Protein AF-A0A382Z8I2-F1 (afdb_monomer_lite)

Organism: NCBI:txid408172

Sequence (259 aa):
ARQAGAMKTFEEFLRPAGLQSSDTLASRTSLDAFDRNMWSGDVGEAPCGEEIPMEFGRAPVSRLIVIEDADHLGFRRQPYLRRMMESESHTTRFIFTARAPSRIIDALRSRMQHIRIPAIESDEIVATVRKVASLENITLAEGMAEDLAHIADGNLRKALFTTELLARRNMTGERNRLYEVVSESTLQHARRMIELALRGRVIEWRWEKQQGRNIKTLEGAMGQLDEMMGAHALDAEDIVHQIHMELVGSRLMLAPELR

Radius of gyration: 25.91 Å; chains: 1; bounding box: 70×54×65 Å

Foldseek 3Di:
DPDPCPVVVVVLLQDDDDPPRDDHPNPDQPVRNDDPVVDDDPPPDDPDDDQDPDDPPQQEAREEAEDEACLPDDPVVLVVVLVSCVVCVRHYDYHYDHPDVVSRDVSVVVVDDDDDDDQADLVVLLVVLVVVCVVVVHDAAPCLSSVLSVVCVSPSVSSNVLSVVCVVVVNRHDSVVSCVVVCVLAQPLLVQLVVQVVVVNNWDWDFDDDPNDTDIQTDTSVSSVCCCCPVSVDDPVSSVVSNVCVQVDPPDPDDPVSD

Structure (mmCIF, N/CA/C/O backbone):
data_AF-A0A382Z8I2-F1
#
_entry.id   AF-A0A382Z8I2-F1
#
loop_
_atom_site.group_PDB
_atom_site.id
_atom_site.type_symbol
_atom_site.label_atom_id
_atom_site.label_alt_id
_atom_site.label_comp_id
_atom_site.label_asym_id
_atom_site.label_entity_id
_atom_site.label_seq_id
_atom_site.pdbx_PDB_ins_code
_atom_site.Cartn_x
_atom_site.Cartn_y
_atom_site.Cartn_z
_atom_site.occupancy
_atom_site.B_iso_or_equiv
_atom_site.auth_seq_id
_atom_site.auth_comp_id
_atom_site.auth_asym_id
_atom_site.auth_atom_id
_atom_site.pdbx_PDB_model_num
ATOM 1 N N . ALA A 1 1 ? 12.662 13.224 -0.828 1.00 38.72 1 ALA A N 1
ATOM 2 C CA . ALA A 1 1 ? 13.683 14.243 -1.166 1.00 38.72 1 ALA A CA 1
ATOM 3 C C . ALA A 1 1 ? 14.005 14.190 -2.665 1.00 38.72 1 ALA A C 1
ATOM 5 O O . ALA A 1 1 ? 14.232 13.108 -3.189 1.00 38.72 1 ALA A O 1
ATOM 6 N N . ARG A 1 2 ? 13.982 15.319 -3.391 1.00 43.09 2 ARG A N 1
ATOM 7 C CA . ARG A 1 2 ? 14.352 15.374 -4.822 1.00 43.09 2 ARG A CA 1
ATOM 8 C C . ARG A 1 2 ? 15.875 15.463 -4.947 1.00 43.09 2 ARG A C 1
ATOM 10 O O . ARG A 1 2 ? 16.414 16.561 -4.992 1.00 43.09 2 ARG A O 1
ATOM 17 N N . GLN A 1 3 ? 16.567 14.330 -4.991 1.00 47.53 3 GLN A N 1
ATOM 18 C CA . GLN A 1 3 ? 18.010 14.336 -5.231 1.00 47.53 3 GLN A CA 1
ATOM 19 C C . GLN A 1 3 ? 18.270 14.686 -6.707 1.00 47.53 3 GLN A C 1
ATOM 21 O O . GLN A 1 3 ? 17.823 13.986 -7.625 1.00 47.53 3 GLN A O 1
ATOM 26 N N . ALA A 1 4 ? 18.910 15.830 -6.947 1.00 55.84 4 ALA A N 1
ATOM 27 C CA . ALA A 1 4 ? 19.362 16.217 -8.278 1.00 55.84 4 ALA A CA 1
ATOM 28 C C . ALA A 1 4 ? 20.476 15.253 -8.725 1.00 55.84 4 ALA A C 1
ATOM 30 O O . ALA A 1 4 ? 21.353 14.927 -7.935 1.00 55.84 4 ALA A O 1
ATOM 31 N N . GLY A 1 5 ? 20.422 14.768 -9.970 1.00 66.69 5 GLY A N 1
ATOM 32 C CA . GLY A 1 5 ? 21.452 13.880 -10.535 1.00 66.69 5 GLY A CA 1
ATOM 33 C C . GLY A 1 5 ? 21.107 12.388 -10.591 1.00 66.69 5 GLY A C 1
ATOM 34 O O . GLY A 1 5 ? 21.726 11.685 -11.378 1.00 66.69 5 GLY A O 1
ATOM 35 N N . ALA A 1 6 ? 20.064 11.916 -9.896 1.00 67.31 6 ALA A N 1
ATOM 36 C CA . ALA A 1 6 ? 19.693 10.491 -9.888 1.00 67.31 6 ALA A CA 1
ATOM 37 C C . ALA A 1 6 ? 19.475 9.890 -11.295 1.00 67.31 6 ALA A C 1
ATOM 39 O O . ALA A 1 6 ? 19.853 8.753 -11.550 1.00 67.31 6 ALA A O 1
ATOM 40 N N . MET A 1 7 ? 18.919 10.667 -12.235 1.00 66.81 7 MET A N 1
ATOM 41 C CA . MET A 1 7 ? 18.735 10.208 -13.622 1.00 66.81 7 MET A CA 1
ATOM 42 C C . MET A 1 7 ? 20.058 10.091 -14.385 1.00 66.81 7 MET A C 1
ATOM 44 O O . MET A 1 7 ? 20.181 9.222 -15.234 1.00 66.81 7 MET A O 1
ATOM 48 N N . LYS A 1 8 ? 21.041 10.946 -14.079 1.00 70.12 8 LYS A N 1
ATOM 49 C CA . LYS A 1 8 ? 22.364 10.912 -14.712 1.00 70.12 8 LYS A CA 1
ATOM 50 C C . LYS A 1 8 ? 23.165 9.709 -14.213 1.00 70.12 8 LYS A C 1
ATOM 52 O O . LYS A 1 8 ? 23.741 8.996 -15.018 1.00 70.12 8 LYS A O 1
ATOM 57 N N . THR A 1 9 ? 23.126 9.444 -12.907 1.00 70.06 9 THR A N 1
ATOM 58 C CA . THR A 1 9 ? 23.732 8.245 -12.307 1.00 70.06 9 THR A CA 1
ATOM 59 C C . THR A 1 9 ? 23.105 6.968 -12.860 1.00 70.06 9 THR A C 1
ATOM 61 O O . THR A 1 9 ? 23.807 6.007 -13.149 1.00 70.06 9 THR A O 1
ATOM 64 N N . PHE A 1 10 ? 21.785 6.968 -13.060 1.00 66.00 10 PHE A N 1
ATOM 65 C CA . PHE A 1 10 ? 21.088 5.855 -13.695 1.00 66.00 10 PHE A CA 1
ATOM 66 C C . PHE A 1 10 ? 21.488 5.681 -15.171 1.00 66.00 10 PHE A C 1
ATOM 68 O O . PHE A 1 10 ? 21.668 4.558 -15.623 1.00 66.00 10 PHE A O 1
ATOM 75 N N . GLU A 1 11 ? 21.692 6.771 -15.916 1.00 67.62 11 GLU A N 1
ATOM 76 C CA . GLU A 1 11 ? 22.206 6.713 -17.293 1.00 67.62 11 GLU A CA 1
ATOM 77 C C . GLU A 1 11 ? 23.616 6.125 -17.356 1.00 67.62 11 GLU A C 1
ATOM 79 O O . GLU A 1 11 ? 23.887 5.244 -18.164 1.00 67.62 11 GLU A O 1
ATOM 84 N N . GLU A 1 12 ? 24.511 6.605 -16.491 1.00 67.06 12 GLU A N 1
ATOM 85 C CA . GLU A 1 12 ? 25.886 6.114 -16.376 1.00 67.06 12 GLU A CA 1
ATOM 86 C C . GLU A 1 12 ? 25.919 4.632 -15.991 1.00 67.06 12 GLU A C 1
ATOM 88 O O . GLU A 1 12 ? 26.759 3.894 -16.497 1.00 67.06 12 GLU A O 1
ATOM 93 N N . PHE A 1 13 ? 24.964 4.183 -15.172 1.00 64.88 13 PHE A N 1
ATOM 94 C CA . PHE A 1 13 ? 24.792 2.778 -14.820 1.00 64.88 13 PHE A CA 1
ATOM 95 C C . PHE A 1 13 ? 24.346 1.902 -16.003 1.00 64.88 13 PHE A C 1
ATOM 97 O O . PHE A 1 13 ? 24.650 0.718 -16.005 1.00 64.88 13 PHE A O 1
ATOM 104 N N . LEU A 1 14 ? 23.645 2.430 -17.012 1.00 60.41 14 LEU A N 1
ATOM 105 C CA . LEU A 1 14 ? 23.100 1.615 -18.111 1.00 60.41 14 LEU A CA 1
ATOM 106 C C . LEU A 1 14 ? 23.943 1.586 -19.385 1.00 60.41 14 LEU A C 1
ATOM 108 O O . LEU A 1 14 ? 23.653 0.786 -20.272 1.00 60.41 14 LEU A O 1
ATOM 112 N N . ARG A 1 15 ? 24.967 2.435 -19.507 1.00 60.81 15 ARG A N 1
ATOM 113 C CA . ARG A 1 15 ? 25.758 2.527 -20.741 1.00 60.81 15 ARG A CA 1
ATOM 114 C C . ARG A 1 15 ? 26.549 1.233 -21.004 1.00 60.81 15 ARG A C 1
ATOM 116 O O . ARG A 1 15 ? 27.355 0.845 -20.158 1.00 60.81 15 ARG A O 1
ATOM 123 N N . PRO A 1 16 ? 26.395 0.591 -22.179 1.00 51.66 16 PRO A N 1
ATOM 124 C CA . PRO A 1 16 ? 27.270 -0.501 -22.589 1.00 51.66 16 PRO A CA 1
ATOM 125 C C . PRO A 1 16 ? 28.699 0.023 -22.803 1.00 51.66 16 PRO A C 1
ATOM 127 O O . PRO A 1 16 ? 28.901 1.125 -23.315 1.00 51.66 16 PRO A O 1
ATOM 130 N N . ALA A 1 17 ? 29.689 -0.753 -22.357 1.00 49.47 17 ALA A N 1
ATOM 131 C CA . ALA A 1 17 ? 31.077 -0.317 -22.233 1.00 49.47 17 ALA A CA 1
ATOM 132 C C . ALA A 1 17 ? 31.686 0.237 -23.536 1.00 49.47 17 ALA A C 1
ATOM 134 O O . ALA A 1 17 ? 31.523 -0.320 -24.622 1.00 49.47 17 ALA A O 1
ATOM 135 N N . GLY A 1 18 ? 32.491 1.289 -23.378 1.00 43.81 18 GLY A N 1
ATOM 136 C CA . GLY A 1 18 ? 33.565 1.680 -24.290 1.00 43.81 18 GLY A CA 1
ATOM 137 C C . GLY A 1 18 ? 34.871 1.787 -23.496 1.00 43.81 18 GLY A C 1
ATOM 138 O O . GLY A 1 18 ? 34.831 1.981 -22.285 1.00 43.81 18 GLY A O 1
ATOM 139 N N . LEU A 1 19 ? 36.022 1.683 -24.171 1.00 40.84 19 LEU A N 1
ATOM 140 C CA . LEU A 1 19 ? 37.399 1.582 -23.632 1.00 40.84 19 LEU A CA 1
ATOM 141 C C . LEU A 1 19 ? 37.848 2.641 -22.587 1.00 40.84 19 LEU A C 1
ATOM 143 O O . LEU A 1 19 ? 38.996 2.610 -22.155 1.00 40.84 19 LEU A O 1
ATOM 147 N N . GLN A 1 20 ? 36.989 3.580 -22.181 1.00 44.12 20 GLN A N 1
ATOM 148 C CA . GLN A 1 20 ? 37.292 4.654 -21.226 1.00 44.12 20 GLN A CA 1
ATOM 149 C C . GLN A 1 20 ? 36.279 4.796 -20.070 1.00 44.12 20 GLN A C 1
ATOM 151 O O . GLN A 1 20 ? 36.383 5.748 -19.299 1.00 44.12 20 GLN A O 1
ATOM 156 N N . SER A 1 21 ? 35.288 3.908 -19.920 1.00 46.16 21 SER A N 1
ATOM 157 C CA . SER A 1 21 ? 34.301 4.023 -18.833 1.00 46.16 21 SER A CA 1
ATOM 158 C C . SER A 1 21 ? 34.789 3.368 -17.539 1.00 46.16 21 SER A C 1
ATOM 160 O O . SER A 1 21 ? 35.191 2.207 -17.548 1.00 46.16 21 SER A O 1
ATOM 162 N N . SER A 1 22 ? 34.712 4.102 -16.424 1.00 47.12 22 SER A N 1
ATOM 163 C CA . SER A 1 22 ? 34.952 3.588 -15.072 1.00 47.12 22 SER A CA 1
ATOM 164 C C . SER A 1 22 ? 34.071 2.373 -14.776 1.00 47.12 22 SER A C 1
ATOM 166 O O . SER A 1 22 ? 32.881 2.391 -15.093 1.00 47.12 22 SER A O 1
ATOM 168 N N . ASP A 1 23 ? 34.680 1.362 -14.156 1.00 45.94 23 ASP A N 1
ATOM 169 C CA . ASP A 1 23 ? 34.122 0.063 -13.769 1.00 45.94 23 ASP A CA 1
ATOM 170 C C . ASP A 1 23 ? 32.808 0.223 -12.983 1.00 45.94 23 ASP A C 1
ATOM 172 O O . ASP A 1 23 ? 32.783 0.433 -11.771 1.00 45.94 23 ASP A O 1
ATOM 176 N N . THR A 1 24 ? 31.689 0.226 -13.703 1.00 52.19 24 THR A N 1
ATOM 177 C CA . THR A 1 24 ? 30.342 0.282 -13.136 1.00 52.19 24 THR A CA 1
ATOM 178 C C . THR A 1 24 ? 29.830 -1.145 -13.004 1.00 52.19 24 THR A C 1
ATOM 180 O O . THR A 1 24 ? 30.103 -1.986 -13.855 1.00 52.19 24 THR A O 1
ATOM 183 N N . LEU A 1 25 ? 29.057 -1.430 -11.951 1.00 49.38 25 LEU A N 1
ATOM 184 C CA . LEU A 1 25 ? 28.455 -2.747 -11.672 1.00 49.38 25 LEU A CA 1
ATOM 185 C C . LEU A 1 25 ? 27.721 -3.375 -12.876 1.00 49.38 25 LEU A C 1
ATOM 187 O O . LEU A 1 25 ? 27.551 -4.587 -12.922 1.00 49.38 25 LEU A O 1
ATOM 191 N N . ALA A 1 26 ? 27.329 -2.572 -13.866 1.00 48.34 26 ALA A N 1
ATOM 192 C CA . ALA A 1 26 ? 26.729 -3.015 -15.118 1.00 48.34 26 ALA A CA 1
ATOM 193 C C . ALA A 1 26 ? 27.702 -3.661 -16.125 1.00 48.34 26 ALA A C 1
ATOM 195 O O . ALA A 1 26 ? 27.236 -4.301 -17.066 1.00 48.34 26 ALA A O 1
ATOM 196 N N . SER A 1 27 ? 29.018 -3.512 -15.945 1.00 48.12 27 SER A N 1
ATOM 197 C CA . SER A 1 27 ? 30.078 -4.176 -16.725 1.00 48.12 27 SER A CA 1
ATOM 198 C C . SER A 1 27 ? 30.169 -5.675 -16.424 1.00 48.12 27 SER A C 1
ATOM 200 O O . SER A 1 27 ? 30.573 -6.472 -17.269 1.00 48.12 27 SER A O 1
ATOM 202 N N . ARG A 1 28 ? 29.737 -6.078 -15.226 1.00 51.78 28 ARG A N 1
ATOM 203 C CA . ARG A 1 28 ? 29.662 -7.482 -14.843 1.00 51.78 28 ARG A CA 1
ATOM 204 C C . ARG A 1 28 ? 28.420 -8.089 -15.477 1.00 51.78 28 ARG A C 1
ATOM 206 O O . ARG A 1 28 ? 27.327 -7.524 -15.394 1.00 51.78 28 ARG A O 1
ATOM 213 N N . THR A 1 29 ? 28.579 -9.243 -16.120 1.00 51.19 29 THR A N 1
ATOM 214 C CA . THR A 1 29 ? 27.421 -10.100 -16.375 1.00 51.19 29 THR A CA 1
ATOM 215 C C . THR A 1 29 ? 26.722 -10.321 -15.029 1.00 51.19 29 THR A C 1
ATOM 217 O O . THR A 1 29 ? 27.378 -10.340 -13.987 1.00 51.19 29 THR A O 1
ATOM 220 N N . SER A 1 30 ? 25.395 -10.422 -14.999 1.00 52.03 30 SER A N 1
ATOM 221 C CA . SER A 1 30 ? 24.632 -10.593 -13.749 1.00 52.03 30 SER A CA 1
ATOM 222 C C . SER A 1 30 ? 25.143 -11.757 -12.880 1.00 52.03 30 SER A C 1
ATOM 224 O O . SER A 1 30 ? 24.976 -11.726 -11.665 1.00 52.03 30 SER A O 1
ATOM 226 N N . LEU A 1 31 ? 25.832 -12.726 -13.493 1.00 49.06 31 LEU A N 1
ATOM 227 C CA . LEU A 1 31 ? 26.538 -13.833 -12.850 1.00 49.06 31 LEU A CA 1
ATOM 228 C C . LEU A 1 31 ? 27.871 -13.447 -12.180 1.00 49.06 31 LEU A C 1
ATOM 230 O O . LEU A 1 31 ? 28.153 -13.969 -11.110 1.00 49.06 31 LEU A O 1
ATOM 234 N N . ASP A 1 32 ? 28.663 -12.521 -12.732 1.00 48.50 32 ASP A N 1
ATOM 235 C CA . ASP A 1 32 ? 29.939 -12.072 -12.131 1.00 48.50 32 ASP A CA 1
ATOM 236 C C . ASP A 1 32 ? 29.740 -11.115 -10.939 1.00 48.50 32 ASP A C 1
ATOM 238 O O . ASP A 1 32 ? 30.650 -10.880 -10.139 1.00 48.50 32 ASP A O 1
ATOM 242 N N . ALA A 1 33 ? 28.555 -10.509 -10.832 1.00 48.16 33 ALA A N 1
ATOM 243 C CA . ALA A 1 33 ? 28.151 -9.707 -9.677 1.00 48.16 33 ALA A CA 1
ATOM 244 C C . ALA A 1 33 ? 27.569 -10.561 -8.534 1.00 48.16 33 ALA A C 1
ATOM 246 O O . ALA A 1 33 ? 27.474 -10.075 -7.407 1.00 48.16 33 ALA A O 1
ATOM 247 N N . PHE A 1 34 ? 27.192 -11.812 -8.814 1.00 47.94 34 PHE A N 1
ATOM 248 C CA . PHE A 1 34 ? 26.629 -12.746 -7.843 1.00 47.94 34 PHE A CA 1
ATOM 249 C C . PHE A 1 34 ? 27.729 -13.703 -7.369 1.00 47.94 34 PHE A C 1
ATOM 251 O O . PHE A 1 34 ? 28.008 -14.721 -8.002 1.00 47.94 34 PHE A O 1
ATOM 258 N N . ASP A 1 35 ? 28.386 -13.378 -6.254 1.00 50.56 35 ASP A N 1
ATOM 259 C CA . ASP A 1 35 ? 29.338 -14.306 -5.644 1.00 50.56 35 ASP A CA 1
ATOM 260 C C . ASP A 1 35 ? 28.569 -15.513 -5.087 1.00 50.56 35 ASP A C 1
ATOM 262 O O . ASP A 1 35 ? 27.850 -15.418 -4.092 1.00 50.56 35 ASP A O 1
ATOM 266 N N . ARG A 1 36 ? 28.714 -16.667 -5.747 1.00 49.34 36 ARG A N 1
ATOM 267 C CA . ARG A 1 36 ? 28.086 -17.933 -5.335 1.00 49.34 36 ARG A CA 1
ATOM 268 C C . ARG A 1 36 ? 28.531 -18.379 -3.939 1.00 49.34 36 ARG A C 1
ATOM 270 O O . ARG A 1 36 ? 27.835 -19.174 -3.322 1.00 49.34 36 ARG A O 1
ATOM 277 N N . ASN A 1 37 ? 29.637 -17.841 -3.419 1.00 54.31 37 ASN A N 1
ATOM 278 C CA . ASN A 1 37 ? 30.104 -18.113 -2.062 1.00 54.31 37 ASN A CA 1
ATOM 279 C C . ASN A 1 37 ? 29.389 -17.276 -0.989 1.00 54.31 37 ASN A C 1
ATOM 281 O O . ASN A 1 37 ? 29.586 -17.529 0.198 1.00 54.31 37 ASN A O 1
ATOM 285 N N . MET A 1 38 ? 28.553 -16.298 -1.364 1.00 53.75 38 MET A N 1
ATOM 286 C CA . MET A 1 38 ? 27.766 -15.510 -0.405 1.00 53.75 38 MET A CA 1
ATOM 287 C C . MET A 1 38 ? 26.609 -16.295 0.228 1.00 53.75 38 MET A C 1
ATOM 289 O O . MET A 1 38 ? 26.021 -15.817 1.198 1.00 53.75 38 MET A O 1
ATOM 293 N N . TRP A 1 39 ? 26.275 -17.481 -0.292 1.00 48.62 39 TRP A N 1
ATOM 294 C CA . TRP A 1 39 ? 25.205 -18.320 0.239 1.00 48.62 39 TRP A CA 1
ATOM 295 C C . TRP A 1 39 ? 25.720 -19.739 0.502 1.00 48.62 39 TRP A C 1
ATOM 297 O O . TRP A 1 39 ? 26.015 -20.492 -0.419 1.00 48.62 39 TRP A O 1
ATOM 307 N N . SER A 1 40 ? 25.789 -20.123 1.775 1.00 55.09 40 SER A N 1
ATOM 308 C CA . SER A 1 40 ? 26.001 -21.503 2.220 1.00 55.09 40 SER A CA 1
ATOM 309 C C . SER A 1 40 ? 24.776 -21.958 3.011 1.00 55.09 40 SER A C 1
ATOM 311 O O . SER A 1 40 ? 24.689 -21.812 4.226 1.00 55.09 40 SER A O 1
ATOM 313 N N . GLY A 1 41 ? 23.763 -22.453 2.306 1.00 55.56 41 GLY A N 1
ATOM 314 C CA . GLY A 1 41 ? 22.533 -22.921 2.930 1.00 55.56 41 GLY A CA 1
ATOM 315 C C . GLY A 1 41 ? 21.928 -24.050 2.121 1.00 55.56 41 GLY A C 1
ATOM 316 O O . GLY A 1 41 ? 21.695 -23.888 0.930 1.00 55.56 41 GLY A O 1
ATOM 317 N N . ASP A 1 42 ? 21.663 -25.169 2.788 1.00 52.12 42 ASP A N 1
ATOM 318 C CA . ASP A 1 42 ? 20.932 -26.326 2.263 1.00 52.12 42 ASP A CA 1
ATOM 319 C C . ASP A 1 42 ? 19.421 -26.033 2.270 1.00 52.12 42 ASP A C 1
ATOM 321 O O . ASP A 1 42 ? 18.617 -26.693 2.923 1.00 52.12 42 ASP A O 1
ATOM 325 N N . VAL A 1 43 ? 19.038 -24.923 1.636 1.00 52.72 43 VAL A N 1
ATOM 326 C CA . VAL A 1 43 ? 17.638 -24.600 1.376 1.00 52.72 43 VAL A CA 1
ATOM 327 C C . VAL A 1 43 ? 17.414 -25.049 -0.055 1.00 52.72 43 VAL A C 1
ATOM 329 O O . VAL A 1 43 ? 18.045 -24.505 -0.961 1.00 52.72 43 VAL A O 1
ATOM 332 N N . GLY A 1 44 ? 16.593 -26.090 -0.235 1.00 56.94 44 GLY A N 1
ATOM 333 C CA . GLY A 1 44 ? 16.268 -26.650 -1.548 1.00 56.94 44 GLY A CA 1
ATOM 334 C C . GLY A 1 44 ? 15.975 -25.555 -2.570 1.00 56.94 44 GLY A C 1
ATOM 335 O O . GLY A 1 44 ? 15.494 -24.488 -2.184 1.00 56.94 44 GLY A O 1
ATOM 336 N N . GLU A 1 45 ? 16.320 -25.829 -3.836 1.00 51.16 45 GLU A N 1
ATOM 337 C CA . GLU A 1 45 ? 16.279 -24.881 -4.955 1.00 51.16 45 GLU A CA 1
ATOM 338 C C . GLU A 1 45 ? 15.143 -23.874 -4.772 1.00 51.16 45 GLU A C 1
ATOM 340 O O . GLU A 1 45 ? 13.958 -24.219 -4.838 1.00 51.16 45 GLU A O 1
ATOM 345 N N . ALA A 1 46 ? 15.509 -22.618 -4.485 1.00 46.00 46 ALA A N 1
ATOM 346 C CA . ALA A 1 46 ? 14.563 -21.518 -4.587 1.00 46.00 46 ALA A CA 1
ATOM 347 C C . ALA A 1 46 ? 13.876 -21.652 -5.953 1.00 46.00 46 ALA A C 1
ATOM 349 O O . ALA A 1 46 ? 14.568 -22.045 -6.891 1.00 46.00 46 ALA A O 1
ATOM 350 N N . PRO A 1 47 ? 12.569 -21.363 -6.093 1.00 45.97 47 PRO A N 1
ATOM 351 C CA . PRO A 1 47 ? 11.865 -21.487 -7.365 1.00 45.97 47 PRO A CA 1
ATOM 352 C C . PRO A 1 47 ? 12.451 -20.491 -8.376 1.00 45.97 47 PRO A C 1
ATOM 354 O O . PRO A 1 47 ? 11.935 -19.395 -8.588 1.00 45.97 47 PRO A O 1
ATOM 357 N N . CYS A 1 48 ? 13.588 -20.848 -8.957 1.00 49.84 48 CYS A N 1
ATOM 358 C CA . CYS A 1 48 ? 14.208 -20.194 -10.075 1.00 49.84 48 CYS A CA 1
ATOM 359 C C . CYS A 1 48 ? 13.440 -20.691 -11.295 1.00 49.84 48 CYS A C 1
ATOM 361 O O . CYS A 1 48 ? 13.226 -21.887 -11.484 1.00 49.84 48 CYS A O 1
ATOM 363 N N . GLY A 1 49 ? 12.919 -19.752 -12.081 1.00 51.62 49 GLY A N 1
ATOM 364 C CA . GLY A 1 49 ? 12.322 -20.104 -13.362 1.00 51.62 49 GLY A CA 1
ATOM 365 C C . GLY A 1 49 ? 13.322 -20.871 -14.230 1.00 51.62 49 GLY A C 1
ATOM 366 O O . GLY A 1 49 ? 14.533 -20.773 -14.040 1.00 51.62 49 GLY A O 1
ATOM 367 N N . GLU A 1 50 ? 12.812 -21.622 -15.197 1.00 54.12 50 GLU A N 1
ATOM 368 C CA . GLU A 1 50 ? 13.652 -22.309 -16.175 1.00 54.12 50 GLU A CA 1
ATOM 369 C C . GLU A 1 50 ? 14.339 -21.285 -17.095 1.00 54.12 50 GLU A C 1
ATOM 371 O O . GLU A 1 50 ? 13.721 -20.305 -17.533 1.00 54.12 50 GLU A O 1
ATOM 376 N N . GLU A 1 51 ? 15.629 -21.486 -17.378 1.00 55.94 51 GLU A N 1
ATOM 377 C CA . GLU A 1 51 ? 16.340 -20.664 -18.355 1.00 55.94 51 GLU A CA 1
ATOM 378 C C . GLU A 1 51 ? 15.709 -20.847 -19.738 1.00 55.94 51 GLU A C 1
ATOM 380 O O . GLU A 1 51 ? 15.475 -21.963 -20.199 1.00 55.94 51 GLU A O 1
ATOM 385 N N . ILE A 1 52 ? 15.440 -19.737 -20.429 1.00 57.72 52 ILE A N 1
ATOM 386 C CA . ILE A 1 52 ? 14.918 -19.804 -21.795 1.00 57.72 52 ILE A CA 1
ATOM 387 C C . ILE A 1 52 ? 16.017 -20.425 -22.672 1.00 57.72 52 ILE A C 1
ATOM 389 O O . ILE A 1 52 ? 17.118 -19.864 -22.716 1.00 57.72 52 ILE A O 1
ATOM 393 N N . PRO A 1 53 ? 15.747 -21.527 -23.397 1.00 60.84 53 PRO A N 1
ATOM 394 C CA . PRO A 1 53 ? 16.738 -22.133 -24.273 1.00 60.84 53 PRO A CA 1
ATOM 395 C C . PRO A 1 53 ? 17.214 -21.101 -25.299 1.00 60.84 53 PRO A C 1
ATOM 397 O O . PRO A 1 53 ? 16.417 -20.358 -25.879 1.00 60.84 53 PRO A O 1
ATOM 400 N N . MET A 1 54 ? 18.532 -21.025 -25.500 1.00 58.47 54 MET A N 1
ATOM 401 C CA . MET A 1 54 ? 19.131 -20.104 -26.463 1.00 58.47 54 MET A CA 1
ATOM 402 C C . MET A 1 54 ? 18.723 -20.492 -27.888 1.00 58.47 54 MET A C 1
ATOM 404 O O . MET A 1 54 ? 19.345 -21.337 -28.529 1.00 58.47 54 MET A O 1
ATOM 408 N N . GLU A 1 55 ? 17.670 -19.858 -28.395 1.00 62.00 55 GLU A N 1
ATOM 409 C CA . GLU A 1 55 ? 17.275 -19.947 -29.797 1.00 62.00 55 GLU A CA 1
ATOM 410 C C . GLU A 1 55 ? 18.178 -19.066 -30.670 1.00 62.00 55 GLU A C 1
ATOM 412 O O . GLU A 1 55 ? 18.495 -17.918 -30.337 1.00 62.00 55 GLU A O 1
ATOM 417 N N . PHE A 1 56 ? 18.574 -19.595 -31.828 1.00 50.44 56 PHE A N 1
ATOM 418 C CA . PHE A 1 56 ? 19.403 -18.880 -32.793 1.00 50.44 56 PHE A CA 1
ATOM 419 C C . PHE A 1 56 ? 18.679 -17.606 -33.269 1.00 50.44 56 PHE A C 1
ATOM 421 O O . PHE A 1 56 ? 17.617 -17.680 -33.882 1.00 50.44 56 PHE A O 1
ATOM 428 N N . GLY A 1 57 ? 19.245 -16.431 -32.974 1.00 61.66 57 GLY A N 1
ATOM 429 C CA . GLY A 1 57 ? 18.672 -15.123 -33.328 1.00 61.66 57 GLY A CA 1
ATOM 430 C C . GLY A 1 57 ? 17.981 -14.367 -32.186 1.00 61.66 57 GLY A C 1
ATOM 431 O O . GLY A 1 57 ? 17.608 -13.208 -32.375 1.00 61.66 57 GLY A O 1
ATOM 432 N N . ARG A 1 58 ? 17.856 -14.954 -30.987 1.00 59.19 58 ARG A N 1
ATOM 433 C CA . ARG A 1 58 ? 17.332 -14.260 -29.801 1.00 59.19 58 ARG A CA 1
ATOM 434 C C . ARG A 1 58 ? 18.479 -13.857 -28.875 1.00 59.19 58 ARG A C 1
ATOM 436 O O . ARG A 1 58 ? 19.142 -14.705 -28.290 1.00 59.19 58 ARG A O 1
ATOM 443 N N . ALA A 1 59 ? 18.720 -12.551 -28.738 1.00 59.97 59 ALA A N 1
ATOM 444 C CA . ALA A 1 59 ? 19.702 -12.048 -27.779 1.00 59.97 59 ALA A CA 1
ATOM 445 C C . ALA A 1 59 ? 19.269 -12.412 -26.341 1.00 59.97 59 ALA A C 1
ATOM 447 O O . ALA A 1 59 ? 18.097 -12.200 -25.998 1.00 59.97 59 ALA A O 1
ATOM 448 N N . PRO A 1 60 ? 20.172 -12.958 -25.503 1.00 63.66 60 PRO A N 1
ATOM 449 C CA . PRO A 1 60 ? 19.846 -13.304 -24.128 1.00 63.66 60 PRO A CA 1
ATOM 450 C C . PRO A 1 60 ? 19.549 -12.036 -23.322 1.00 63.66 60 PRO A C 1
ATOM 452 O O . PRO A 1 60 ? 20.237 -11.020 -23.445 1.00 63.66 60 PRO A O 1
ATOM 455 N N . VAL A 1 61 ? 18.514 -12.097 -22.484 1.00 67.31 61 VAL A N 1
ATOM 456 C CA . VAL A 1 61 ? 18.221 -11.026 -21.527 1.00 67.31 61 VAL A CA 1
ATOM 457 C C . VAL A 1 61 ? 19.305 -11.059 -20.456 1.00 67.31 61 VAL A C 1
ATOM 459 O O . VAL A 1 61 ? 19.415 -12.038 -19.727 1.00 67.31 61 VAL A O 1
ATOM 462 N N . SER A 1 62 ? 20.103 -10.000 -20.357 1.00 67.12 62 SER A N 1
ATOM 463 C CA . SER A 1 62 ? 21.193 -9.906 -19.383 1.00 67.12 62 SER A CA 1
ATOM 464 C C . SER A 1 62 ? 20.823 -9.093 -18.145 1.00 67.12 62 SER A C 1
ATOM 466 O O . SER A 1 62 ? 21.464 -9.251 -17.107 1.00 67.12 62 SER A O 1
ATOM 468 N N . ARG A 1 63 ? 19.808 -8.218 -18.230 1.00 72.75 63 ARG A N 1
ATOM 469 C CA . ARG A 1 63 ? 19.430 -7.308 -17.135 1.00 72.75 63 ARG A CA 1
ATOM 470 C C . ARG A 1 63 ? 17.921 -7.190 -16.968 1.00 72.75 63 ARG A C 1
ATOM 472 O O . ARG A 1 63 ? 17.180 -7.083 -17.946 1.00 72.75 63 ARG A O 1
ATOM 479 N N . LEU A 1 64 ? 17.485 -7.130 -15.714 1.00 83.50 64 LEU A N 1
ATOM 480 C CA . LEU A 1 64 ? 16.110 -6.837 -15.333 1.00 83.50 64 LEU A CA 1
ATOM 481 C C . LEU A 1 64 ? 16.106 -5.629 -14.397 1.00 83.50 64 LEU A C 1
ATOM 483 O O . LEU A 1 64 ? 16.808 -5.614 -13.390 1.00 83.50 64 LEU A O 1
ATOM 487 N N . ILE A 1 65 ? 15.338 -4.606 -14.756 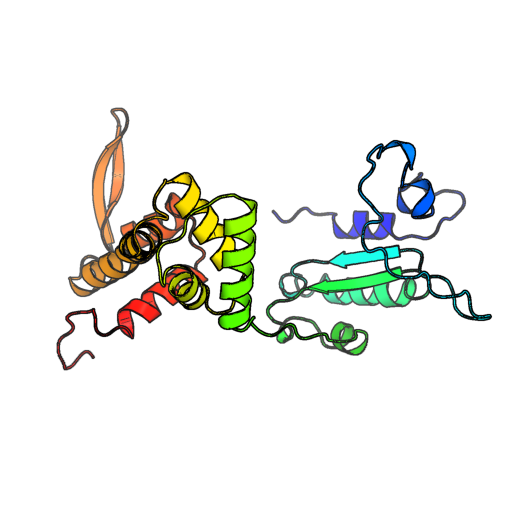1.00 83.69 65 ILE A N 1
ATOM 488 C CA . ILE A 1 65 ? 15.243 -3.354 -14.007 1.00 83.69 65 ILE A CA 1
ATOM 489 C C . ILE A 1 65 ? 13.807 -3.190 -13.539 1.00 83.69 65 ILE A C 1
ATOM 491 O O . ILE A 1 65 ? 12.900 -3.072 -14.362 1.00 83.69 65 ILE A O 1
ATOM 495 N N . VAL A 1 66 ? 13.611 -3.151 -12.223 1.00 89.00 66 VAL A N 1
ATOM 496 C CA . VAL A 1 66 ? 12.309 -2.886 -11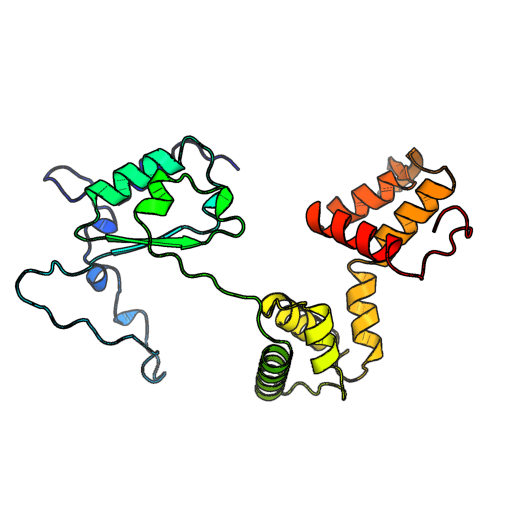.607 1.00 89.00 66 VAL A CA 1
ATOM 497 C C . VAL A 1 66 ? 12.256 -1.429 -11.166 1.00 89.00 66 VAL A C 1
ATOM 499 O O . VAL A 1 66 ? 13.134 -0.957 -10.448 1.00 89.00 66 VAL A O 1
ATOM 502 N N . ILE A 1 67 ? 11.234 -0.710 -11.620 1.00 87.88 67 ILE A N 1
ATOM 503 C CA . ILE A 1 67 ? 10.956 0.667 -11.220 1.00 87.88 67 ILE A CA 1
ATOM 504 C C . ILE A 1 67 ? 9.627 0.674 -10.481 1.00 87.88 67 ILE A C 1
ATOM 506 O O . ILE A 1 67 ? 8.560 0.498 -11.079 1.00 87.88 67 ILE A O 1
ATOM 510 N N . GLU A 1 68 ? 9.720 0.887 -9.174 1.00 89.31 68 GLU A N 1
ATOM 511 C CA . GLU A 1 68 ? 8.556 0.977 -8.306 1.00 89.31 68 GLU A CA 1
ATOM 512 C C . GLU A 1 68 ? 7.869 2.347 -8.416 1.00 89.31 68 GLU A C 1
ATOM 514 O O . GLU A 1 68 ? 8.520 3.354 -8.710 1.00 89.31 68 GLU A O 1
ATOM 519 N N . ASP A 1 69 ? 6.548 2.377 -8.205 1.00 87.31 69 ASP A N 1
ATOM 520 C CA . ASP A 1 69 ? 5.730 3.602 -8.174 1.00 87.31 69 ASP A CA 1
ATOM 521 C C . ASP A 1 69 ? 5.961 4.556 -9.371 1.00 87.31 69 ASP A C 1
ATOM 523 O O . ASP A 1 69 ? 6.101 5.781 -9.246 1.00 87.31 69 ASP A O 1
ATOM 527 N N . ALA A 1 70 ? 5.999 3.992 -10.581 1.00 87.94 70 ALA A N 1
ATOM 528 C CA . ALA A 1 70 ? 6.325 4.711 -11.810 1.00 87.94 70 ALA A CA 1
ATOM 529 C C . ALA A 1 70 ? 5.342 5.855 -12.140 1.00 87.94 70 ALA A C 1
ATOM 531 O O . ALA A 1 70 ? 5.695 6.797 -12.851 1.00 87.94 70 ALA A O 1
ATOM 532 N N . ASP A 1 71 ? 4.123 5.817 -11.606 1.00 87.50 71 ASP A N 1
ATOM 533 C CA . ASP A 1 71 ? 3.100 6.862 -11.716 1.00 87.50 71 ASP A CA 1
ATOM 534 C C . ASP A 1 71 ? 3.423 8.134 -10.915 1.00 87.50 71 ASP A C 1
ATOM 536 O O . ASP A 1 71 ? 2.902 9.220 -11.210 1.00 87.50 71 ASP A O 1
ATOM 540 N N . HIS A 1 72 ? 4.335 8.044 -9.946 1.00 86.62 72 HIS A N 1
ATOM 541 C CA . HIS A 1 72 ? 4.875 9.198 -9.221 1.00 86.62 72 HIS A CA 1
ATOM 542 C C . HIS A 1 72 ? 6.051 9.865 -9.938 1.00 86.62 72 HIS A C 1
ATOM 544 O O . HIS A 1 72 ? 6.480 10.964 -9.566 1.00 86.62 72 HIS A O 1
ATOM 550 N N . LEU A 1 73 ? 6.547 9.266 -11.024 1.00 84.44 73 LEU A N 1
ATOM 551 C CA . LEU A 1 73 ? 7.561 9.893 -11.858 1.00 84.44 73 LEU A CA 1
ATOM 552 C C . LEU A 1 73 ? 6.954 11.074 -12.616 1.00 84.44 73 LEU A C 1
ATOM 554 O O . LEU A 1 73 ? 6.054 10.928 -13.439 1.00 84.44 73 LEU A O 1
ATOM 558 N N . GLY A 1 74 ? 7.485 12.270 -12.360 1.00 77.19 74 GLY A N 1
ATOM 559 C CA . GLY A 1 74 ? 7.021 13.485 -13.025 1.00 77.19 74 GLY A CA 1
ATOM 560 C C . GLY A 1 74 ? 7.237 13.475 -14.545 1.00 77.19 74 GLY A C 1
ATOM 561 O O . GLY A 1 74 ? 8.088 12.758 -15.077 1.00 77.19 74 GLY A O 1
ATOM 562 N N . PHE A 1 75 ? 6.533 14.375 -15.236 1.00 77.56 75 PHE A N 1
ATOM 563 C CA . PHE A 1 75 ? 6.446 14.470 -16.702 1.00 77.56 75 PHE A CA 1
ATOM 564 C C . PHE A 1 75 ? 7.775 14.549 -17.470 1.00 77.56 75 PHE A C 1
ATOM 566 O O . PHE A 1 75 ? 7.809 14.259 -18.659 1.00 77.56 75 PHE A O 1
ATOM 573 N N . ARG A 1 76 ? 8.886 14.927 -16.823 1.00 80.25 76 ARG A N 1
ATOM 574 C CA . ARG A 1 76 ? 10.217 14.962 -17.459 1.00 80.25 76 ARG A CA 1
ATOM 575 C C . ARG A 1 76 ? 10.943 13.615 -17.440 1.00 80.25 76 ARG A C 1
ATOM 577 O O . ARG A 1 76 ? 11.775 13.370 -18.305 1.00 80.25 76 ARG A O 1
ATOM 584 N N . ARG A 1 77 ? 10.653 12.751 -16.463 1.00 83.75 77 ARG A N 1
ATOM 585 C CA . ARG A 1 77 ? 11.387 11.490 -16.248 1.00 83.75 77 ARG A CA 1
ATOM 586 C C . ARG A 1 77 ? 10.823 10.346 -17.085 1.00 83.75 77 ARG A C 1
ATOM 588 O O . ARG A 1 77 ? 11.596 9.565 -17.626 1.00 83.75 77 ARG A O 1
ATOM 595 N N . GLN A 1 78 ? 9.504 10.290 -17.258 1.00 84.62 78 GLN A N 1
ATOM 596 C CA . GLN A 1 78 ? 8.862 9.239 -18.055 1.00 84.62 78 GLN A CA 1
ATOM 597 C C . GLN A 1 78 ? 9.283 9.247 -19.544 1.00 84.62 78 GLN A C 1
ATOM 599 O O . GLN A 1 78 ? 9.638 8.187 -20.060 1.00 84.62 78 GLN A O 1
ATOM 604 N N . PRO A 1 79 ? 9.352 10.400 -20.252 1.00 83.50 79 PRO A N 1
ATOM 605 C CA . PRO A 1 79 ? 9.833 10.425 -21.638 1.00 83.50 79 PRO A CA 1
ATOM 606 C C . PRO A 1 79 ? 11.300 10.014 -21.772 1.00 83.50 79 PRO A C 1
ATOM 608 O O . PRO A 1 79 ? 11.709 9.486 -22.801 1.00 83.50 79 PRO A O 1
ATOM 611 N N . TYR A 1 80 ? 12.095 10.264 -20.737 1.00 83.25 80 TYR A N 1
ATOM 612 C CA . TYR A 1 80 ? 13.494 9.876 -20.703 1.00 83.25 80 TYR A CA 1
ATOM 613 C C . TYR A 1 80 ? 13.650 8.360 -20.492 1.00 83.25 80 TYR A C 1
ATOM 615 O O . TYR A 1 80 ? 14.401 7.721 -21.222 1.00 83.25 80 TYR A O 1
ATOM 623 N N . LEU A 1 81 ? 12.859 7.764 -19.591 1.00 84.94 81 LEU A N 1
ATOM 624 C CA . LEU A 1 81 ? 12.770 6.305 -19.429 1.00 84.94 81 LEU A CA 1
ATOM 625 C C . LEU A 1 81 ? 12.388 5.600 -20.726 1.00 84.94 81 LEU A C 1
ATOM 627 O O . LEU A 1 81 ? 12.999 4.598 -21.072 1.00 84.94 81 LEU A O 1
ATOM 631 N N . ARG A 1 82 ? 11.454 6.170 -21.494 1.00 85.44 82 ARG A N 1
ATOM 632 C CA . ARG A 1 82 ? 11.108 5.648 -22.819 1.00 85.44 82 ARG A CA 1
ATOM 633 C C . ARG A 1 82 ? 12.332 5.564 -23.736 1.00 85.44 82 ARG A C 1
ATOM 635 O O . ARG A 1 82 ? 12.527 4.532 -24.365 1.00 85.44 82 ARG A O 1
ATOM 642 N N . ARG A 1 83 ? 13.134 6.633 -23.824 1.00 83.94 83 ARG A N 1
ATOM 643 C CA . ARG A 1 83 ? 14.331 6.650 -24.686 1.00 83.94 83 ARG A CA 1
ATOM 644 C C . ARG A 1 83 ? 15.326 5.565 -24.275 1.00 83.94 83 ARG A C 1
ATOM 646 O O . ARG A 1 83 ? 15.862 4.889 -25.141 1.00 83.94 83 ARG A O 1
ATOM 653 N N . MET A 1 84 ? 15.519 5.371 -22.970 1.00 79.56 84 MET A N 1
ATOM 654 C CA . MET A 1 84 ? 16.399 4.319 -22.448 1.00 79.56 84 MET A CA 1
ATOM 655 C C . MET A 1 84 ? 15.864 2.913 -22.728 1.00 79.56 84 MET A C 1
ATOM 657 O O . MET A 1 84 ? 16.625 2.023 -23.090 1.00 79.56 84 MET A O 1
ATOM 661 N N . MET A 1 85 ? 14.550 2.707 -22.604 1.00 84.75 85 MET A N 1
ATOM 662 C CA . MET A 1 85 ? 13.928 1.435 -22.976 1.00 84.75 85 MET A CA 1
ATOM 663 C C . MET A 1 85 ? 14.125 1.122 -24.458 1.00 84.75 85 MET A C 1
ATOM 665 O O . MET A 1 85 ? 14.338 -0.032 -24.802 1.00 84.75 85 MET A O 1
ATOM 669 N N . GLU A 1 86 ? 14.047 2.129 -25.330 1.00 83.25 86 GLU A N 1
ATOM 670 C CA . GLU A 1 86 ? 14.261 1.957 -26.769 1.00 83.25 86 GLU A CA 1
ATOM 671 C C . GLU A 1 86 ? 15.720 1.580 -27.078 1.00 83.25 86 GLU A C 1
ATOM 673 O O . GLU A 1 86 ? 15.937 0.633 -27.835 1.00 83.25 86 GLU A O 1
ATOM 678 N N . SER A 1 87 ? 16.705 2.250 -26.463 1.00 80.31 87 SER A N 1
ATOM 679 C CA . SER A 1 87 ? 18.130 1.986 -26.717 1.00 80.31 87 SER A CA 1
ATOM 680 C C . SER A 1 87 ? 18.611 0.640 -26.167 1.00 80.31 87 SER A C 1
ATOM 682 O O . SER A 1 87 ? 19.343 -0.066 -26.852 1.00 80.31 87 SER A O 1
ATOM 684 N N . GLU A 1 88 ? 18.167 0.252 -24.967 1.00 75.94 88 GLU A N 1
ATOM 685 C CA . GLU A 1 88 ? 18.669 -0.940 -24.258 1.00 75.94 88 GLU A CA 1
ATOM 686 C C . GLU A 1 88 ? 17.740 -2.167 -24.352 1.00 75.94 88 GLU A C 1
ATOM 688 O O . GLU A 1 88 ? 17.934 -3.170 -23.657 1.00 75.94 88 GLU A O 1
ATOM 693 N N . SER A 1 89 ? 16.728 -2.127 -25.226 1.00 73.75 89 SER A N 1
ATOM 694 C CA . SER A 1 89 ? 15.708 -3.184 -25.362 1.00 73.75 89 SER A CA 1
ATOM 695 C C . SER A 1 89 ? 16.259 -4.567 -25.736 1.00 73.75 89 SER A C 1
ATOM 697 O O . SER A 1 89 ? 15.617 -5.581 -25.455 1.00 73.75 89 SER A O 1
ATOM 699 N N . HIS A 1 90 ? 17.437 -4.648 -26.356 1.00 74.56 90 HIS A N 1
ATOM 700 C CA . HIS A 1 90 ? 18.017 -5.924 -26.784 1.00 74.56 90 HIS A CA 1
ATOM 701 C C . HIS A 1 90 ? 18.530 -6.773 -25.618 1.00 74.56 90 HIS A C 1
ATOM 703 O O . HIS A 1 90 ? 18.431 -7.995 -25.673 1.00 74.56 90 HIS A O 1
ATOM 709 N N . THR A 1 91 ? 19.044 -6.137 -24.563 1.00 73.25 91 THR A N 1
ATOM 710 C CA . THR A 1 91 ? 19.723 -6.821 -23.448 1.00 73.25 91 THR A CA 1
ATOM 711 C C . THR A 1 91 ? 18.987 -6.660 -22.119 1.00 73.25 91 THR A C 1
ATOM 713 O O . THR A 1 91 ? 19.145 -7.485 -21.221 1.00 73.25 91 THR A O 1
ATOM 716 N N . THR A 1 92 ? 18.138 -5.637 -21.997 1.00 78.31 92 THR A N 1
ATOM 717 C CA . THR A 1 92 ? 17.485 -5.264 -20.741 1.00 78.31 92 THR A CA 1
ATOM 718 C C . THR A 1 92 ? 15.965 -5.413 -20.825 1.00 78.31 92 THR A C 1
ATOM 720 O O . THR A 1 92 ? 15.334 -5.143 -21.852 1.00 78.31 92 THR A O 1
ATOM 723 N N . ARG A 1 93 ? 15.344 -5.854 -19.729 1.00 85.50 93 ARG A N 1
ATOM 724 C CA . ARG A 1 93 ? 13.888 -5.868 -19.534 1.00 85.50 93 ARG A CA 1
ATOM 725 C C . ARG A 1 93 ? 13.521 -4.930 -18.391 1.00 85.50 93 ARG A C 1
ATOM 727 O O . ARG A 1 93 ? 14.157 -4.949 -17.343 1.00 85.50 93 ARG A O 1
ATOM 734 N N . PHE A 1 94 ? 12.489 -4.121 -18.601 1.00 86.75 94 PHE A N 1
ATOM 735 C CA . PHE A 1 94 ? 11.991 -3.176 -17.607 1.00 86.75 94 PHE A CA 1
ATOM 736 C C . PHE A 1 94 ? 10.646 -3.655 -17.064 1.00 86.75 94 PHE A C 1
ATOM 738 O O . PHE A 1 94 ? 9.753 -3.990 -17.843 1.00 86.75 94 PHE A O 1
ATOM 745 N N . ILE A 1 95 ? 10.502 -3.654 -15.742 1.00 90.88 95 ILE A N 1
ATOM 746 C CA . ILE A 1 95 ? 9.246 -3.896 -15.033 1.00 90.88 95 ILE A CA 1
ATOM 747 C C . ILE A 1 95 ? 8.878 -2.607 -14.309 1.00 90.88 95 ILE A C 1
ATOM 749 O O . ILE A 1 95 ? 9.665 -2.080 -13.528 1.00 90.88 95 ILE A O 1
ATOM 753 N N . PHE A 1 96 ? 7.677 -2.100 -14.566 1.00 89.81 96 PHE A N 1
ATOM 754 C CA . PHE A 1 96 ? 7.147 -0.922 -13.891 1.00 89.81 96 PHE A CA 1
ATOM 755 C C . PHE A 1 96 ? 5.967 -1.334 -13.027 1.00 89.81 96 PHE A C 1
ATOM 757 O O . PHE A 1 96 ? 5.045 -1.985 -13.518 1.00 89.81 96 PHE A O 1
ATOM 764 N N . THR A 1 97 ? 5.960 -0.906 -11.770 1.00 92.38 97 THR A N 1
ATOM 765 C CA . THR A 1 97 ? 4.761 -0.987 -10.931 1.00 92.38 97 THR A CA 1
ATOM 766 C C . THR A 1 97 ? 4.103 0.386 -10.886 1.00 92.38 97 THR A C 1
ATOM 768 O O . THR A 1 97 ? 4.798 1.388 -10.723 1.00 92.38 97 THR A O 1
ATOM 771 N N . ALA A 1 98 ? 2.782 0.451 -11.015 1.00 90.00 98 ALA A N 1
ATOM 772 C CA . ALA A 1 98 ? 2.030 1.695 -10.889 1.00 90.00 98 ALA A CA 1
ATOM 773 C C . ALA A 1 98 ? 0.646 1.406 -10.310 1.00 90.00 98 ALA A C 1
ATOM 775 O O . ALA A 1 98 ? -0.005 0.447 -10.730 1.00 90.00 98 ALA A O 1
ATOM 776 N N . ARG A 1 99 ? 0.176 2.258 -9.393 1.00 88.81 99 ARG A N 1
ATOM 777 C CA . ARG A 1 99 ? -1.191 2.168 -8.851 1.00 88.81 99 ARG A CA 1
ATOM 778 C C . ARG A 1 99 ? -2.201 2.830 -9.779 1.00 88.81 99 ARG A C 1
ATOM 780 O O . ARG A 1 99 ? -3.269 2.283 -10.034 1.00 88.81 99 ARG A O 1
ATOM 787 N N . ALA A 1 100 ? -1.840 3.986 -10.332 1.00 88.06 100 ALA A N 1
ATOM 788 C CA . ALA A 1 100 ? -2.658 4.713 -11.291 1.00 88.06 100 ALA A CA 1
ATOM 789 C C . ALA A 1 100 ? -2.068 4.571 -12.703 1.00 88.06 100 ALA A C 1
ATOM 791 O O . ALA A 1 100 ? -1.280 5.423 -13.131 1.00 88.06 100 ALA A O 1
ATOM 792 N N . PRO A 1 101 ? -2.453 3.537 -13.480 1.00 85.94 101 PRO A N 1
ATOM 793 C CA . PRO A 1 101 ? -1.896 3.334 -14.809 1.00 85.94 101 PRO A CA 1
ATOM 794 C C . PRO A 1 101 ? -2.128 4.551 -15.705 1.00 85.94 101 PRO A C 1
ATOM 796 O O . PRO A 1 101 ? -1.273 4.833 -16.533 1.00 85.94 101 PRO A O 1
ATOM 799 N N . SER A 1 102 ? -3.219 5.307 -15.535 1.00 87.62 102 SER A N 1
ATOM 800 C CA . SER A 1 102 ? -3.536 6.537 -16.285 1.00 87.62 102 SER A CA 1
ATOM 801 C C . SER A 1 102 ? -2.478 7.642 -16.179 1.00 87.62 102 SER A C 1
ATOM 803 O O . SER A 1 102 ? -2.371 8.464 -17.083 1.00 87.62 102 SER A O 1
ATOM 805 N N . ARG A 1 103 ? -1.665 7.656 -15.115 1.00 88.00 103 ARG A N 1
ATOM 806 C CA . ARG A 1 103 ? -0.584 8.638 -14.915 1.00 88.00 103 ARG A CA 1
ATOM 807 C C . ARG A 1 103 ? 0.699 8.299 -15.680 1.00 88.00 103 ARG A C 1
ATOM 809 O O . ARG A 1 103 ? 1.627 9.111 -15.710 1.00 88.00 103 ARG A O 1
ATOM 816 N N . ILE A 1 104 ? 0.762 7.121 -16.296 1.00 88.94 104 ILE A N 1
ATOM 817 C CA . ILE A 1 104 ? 1.848 6.720 -17.188 1.00 88.94 104 ILE A CA 1
ATOM 818 C C . ILE A 1 104 ? 1.563 7.235 -18.600 1.00 88.94 104 ILE A C 1
ATOM 820 O O . ILE A 1 104 ? 0.489 6.981 -19.149 1.00 88.94 104 ILE A O 1
ATOM 824 N N . ILE A 1 105 ? 2.537 7.923 -19.203 1.00 90.12 105 ILE A N 1
ATOM 825 C CA . ILE A 1 105 ? 2.423 8.453 -20.567 1.00 90.12 105 ILE A CA 1
ATOM 826 C C . ILE A 1 105 ? 2.171 7.334 -21.589 1.00 90.12 105 ILE A C 1
ATOM 828 O O . ILE A 1 105 ? 2.785 6.263 -21.537 1.00 90.12 105 ILE A O 1
ATOM 832 N N . ASP A 1 106 ? 1.349 7.616 -22.599 1.00 89.12 106 ASP A N 1
ATOM 833 C CA . ASP A 1 106 ? 0.983 6.631 -23.630 1.00 89.12 106 ASP A CA 1
ATOM 834 C C . ASP A 1 106 ? 2.187 6.101 -24.416 1.00 89.12 106 ASP A C 1
ATOM 836 O O . ASP A 1 106 ? 2.224 4.953 -24.867 1.00 89.12 106 ASP A O 1
ATOM 840 N N . ALA A 1 107 ? 3.235 6.915 -24.526 1.00 85.75 107 ALA A N 1
ATOM 841 C CA . ALA A 1 107 ? 4.461 6.524 -25.198 1.00 85.75 107 ALA A CA 1
ATOM 842 C C . ALA A 1 107 ? 5.229 5.401 -24.469 1.00 85.75 107 ALA A C 1
ATOM 844 O O . ALA A 1 107 ? 5.903 4.614 -25.132 1.00 85.75 107 ALA A O 1
ATOM 845 N N . LEU A 1 108 ? 5.117 5.303 -23.138 1.00 87.62 108 LEU A N 1
ATOM 846 C CA . LEU A 1 108 ? 5.601 4.147 -22.376 1.00 87.62 108 LEU A CA 1
ATOM 847 C C . LEU A 1 108 ? 4.587 3.009 -22.467 1.00 87.62 108 LEU A C 1
ATOM 849 O O . LEU A 1 108 ? 4.954 1.881 -22.781 1.00 87.62 108 LEU A O 1
ATOM 853 N N . ARG A 1 109 ? 3.302 3.322 -22.252 1.00 87.31 109 ARG A N 1
ATOM 854 C CA . ARG A 1 109 ? 2.197 2.354 -22.258 1.00 87.31 109 ARG A CA 1
ATOM 855 C C . ARG A 1 109 ? 2.182 1.473 -23.512 1.00 87.31 109 ARG A C 1
ATOM 857 O O . ARG A 1 109 ? 1.972 0.272 -23.400 1.00 87.31 109 ARG A O 1
ATOM 864 N N . SER A 1 110 ? 2.429 2.067 -24.677 1.00 88.12 110 SER A N 1
ATOM 865 C CA . SER A 1 110 ? 2.460 1.387 -25.982 1.00 88.12 110 SER A CA 1
ATOM 866 C C . SER A 1 110 ? 3.595 0.369 -26.155 1.00 88.12 110 SER A C 1
ATOM 868 O O . SER A 1 110 ? 3.547 -0.427 -27.085 1.00 88.12 110 SER A O 1
ATOM 870 N N . ARG A 1 111 ? 4.618 0.385 -25.292 1.00 86.06 111 ARG A N 1
ATOM 871 C CA . ARG A 1 111 ? 5.821 -0.468 -25.383 1.00 86.06 111 ARG A CA 1
ATOM 872 C C . ARG A 1 111 ? 5.884 -1.549 -24.307 1.00 86.06 111 ARG A C 1
ATOM 874 O O . ARG A 1 111 ? 6.876 -2.264 -24.217 1.00 86.06 111 ARG A O 1
ATOM 881 N N . MET A 1 112 ? 4.867 -1.628 -23.459 1.00 87.12 112 MET A N 1
ATOM 882 C CA . MET A 1 112 ? 4.842 -2.511 -22.300 1.00 87.12 112 MET A CA 1
ATOM 883 C C . MET A 1 112 ? 3.670 -3.473 -22.414 1.00 87.12 112 MET A C 1
ATOM 885 O O . MET A 1 112 ? 2.574 -3.074 -22.805 1.00 87.12 112 MET A O 1
ATOM 889 N N . GLN A 1 113 ? 3.884 -4.717 -21.996 1.00 89.62 113 GLN A N 1
ATOM 890 C CA . GLN A 1 113 ? 2.782 -5.622 -21.702 1.00 89.62 113 GLN A CA 1
ATOM 891 C C . GLN A 1 113 ? 2.154 -5.199 -20.376 1.00 89.62 113 GLN A C 1
ATOM 893 O O . GLN A 1 113 ? 2.858 -5.044 -19.378 1.00 89.62 113 GLN A O 1
ATOM 898 N N . HIS A 1 114 ? 0.837 -4.993 -20.350 1.00 89.62 114 HIS A N 1
ATOM 899 C CA . HIS A 1 114 ? 0.158 -4.632 -19.107 1.00 89.62 114 HIS A CA 1
ATOM 900 C C . HIS A 1 114 ? -0.325 -5.897 -18.431 1.00 89.62 114 HIS A C 1
ATOM 902 O O . HIS A 1 114 ? -0.982 -6.733 -19.052 1.00 89.62 114 HIS A O 1
ATOM 908 N N . ILE A 1 115 ? -0.003 -6.000 -17.150 1.00 92.12 115 ILE A N 1
ATOM 909 C CA . ILE A 1 115 ? -0.494 -7.042 -16.266 1.00 92.12 115 ILE A CA 1
ATOM 910 C C . ILE A 1 115 ? -1.255 -6.310 -15.171 1.00 92.12 115 ILE A C 1
ATOM 912 O O . ILE A 1 115 ? -0.678 -5.516 -14.428 1.00 92.12 115 ILE A O 1
ATOM 916 N N . ARG A 1 116 ? -2.570 -6.518 -15.121 1.00 90.75 116 ARG A N 1
ATOM 917 C CA . ARG A 1 116 ? -3.409 -5.963 -14.062 1.00 90.75 116 ARG A CA 1
ATOM 918 C C . ARG A 1 116 ? -3.501 -6.992 -12.949 1.00 90.75 116 ARG A C 1
ATOM 920 O O . ARG A 1 116 ? -4.021 -8.077 -13.175 1.00 90.75 116 ARG A O 1
ATOM 927 N N . ILE A 1 117 ? -3.025 -6.621 -11.768 1.00 90.50 117 ILE A N 1
ATOM 928 C CA . ILE A 1 117 ? -3.190 -7.420 -10.557 1.00 90.50 117 ILE A CA 1
ATOM 929 C C . ILE A 1 117 ? -4.519 -6.983 -9.921 1.00 90.50 117 ILE A C 1
ATOM 931 O O . ILE A 1 117 ? -4.640 -5.808 -9.558 1.00 90.50 117 ILE A O 1
ATOM 935 N N . PRO A 1 118 ? -5.552 -7.846 -9.885 1.00 90.31 118 PRO A N 1
ATOM 936 C CA . PRO A 1 118 ? -6.795 -7.535 -9.191 1.00 90.31 118 PRO A CA 1
ATOM 937 C C . PRO A 1 118 ? -6.588 -7.547 -7.671 1.00 90.31 118 PRO A C 1
ATOM 939 O O . PRO A 1 118 ? -5.565 -8.017 -7.171 1.00 90.31 118 PRO A O 1
ATOM 942 N N . ALA A 1 119 ? -7.571 -7.020 -6.941 1.00 90.81 119 ALA A N 1
ATOM 943 C CA . ALA A 1 119 ? -7.652 -7.240 -5.504 1.00 90.81 119 ALA A CA 1
ATOM 944 C C . ALA A 1 119 ? -7.774 -8.746 -5.216 1.00 90.81 119 ALA A C 1
ATOM 946 O O . ALA A 1 119 ? -8.319 -9.488 -6.033 1.00 90.81 119 ALA A O 1
ATOM 947 N N . ILE A 1 120 ? -7.235 -9.186 -4.081 1.00 93.75 120 ILE A N 1
ATOM 948 C CA . ILE A 1 120 ? -7.262 -10.600 -3.695 1.00 93.75 120 ILE A CA 1
ATOM 949 C C . ILE A 1 120 ? -8.633 -10.913 -3.089 1.00 93.75 120 ILE A C 1
ATOM 951 O O . ILE A 1 120 ? -9.147 -10.136 -2.284 1.00 93.75 120 ILE A O 1
ATOM 955 N N . GLU A 1 121 ? -9.211 -12.053 -3.458 1.00 94.38 121 GLU A N 1
ATOM 956 C CA . GLU A 1 121 ? -10.496 -12.503 -2.920 1.00 94.38 121 GLU A CA 1
ATOM 957 C C . GLU A 1 121 ? -10.402 -12.783 -1.413 1.00 94.38 121 GLU A C 1
ATOM 959 O O . GLU A 1 121 ? -9.382 -13.265 -0.908 1.00 94.38 121 GLU A O 1
ATOM 964 N N . SER A 1 122 ? -11.481 -12.510 -0.675 1.00 93.50 122 SER A N 1
ATOM 965 C CA . SER A 1 122 ? -11.489 -12.650 0.788 1.00 93.50 122 SER A CA 1
ATOM 966 C C . SER A 1 122 ? -11.121 -14.065 1.244 1.00 93.50 122 SER A C 1
ATOM 968 O O . SER A 1 122 ? -10.349 -14.211 2.191 1.00 93.50 122 SER A O 1
ATOM 970 N N . ASP A 1 123 ? -11.589 -15.099 0.541 1.00 94.94 123 ASP A N 1
ATOM 971 C CA . ASP A 1 123 ? -11.310 -16.502 0.872 1.00 94.94 123 ASP A CA 1
ATOM 972 C C . ASP A 1 123 ? -9.811 -16.838 0.790 1.00 94.94 123 ASP A C 1
ATOM 974 O O . ASP A 1 123 ? -9.276 -17.560 1.636 1.00 94.94 123 ASP A O 1
ATOM 978 N N . GLU A 1 124 ? -9.103 -16.271 -0.190 1.00 95.06 124 GLU A N 1
ATOM 979 C CA . GLU A 1 124 ? -7.664 -16.475 -0.371 1.00 95.06 124 GLU A CA 1
ATOM 980 C C . GLU A 1 124 ? -6.851 -15.737 0.702 1.00 95.06 124 GLU A C 1
ATOM 982 O O . GLU A 1 124 ? -5.858 -16.266 1.220 1.00 95.06 124 GLU A O 1
ATOM 987 N N . ILE A 1 125 ? -7.312 -14.552 1.121 1.00 95.12 125 ILE A N 1
ATOM 988 C CA . ILE A 1 125 ? -6.734 -13.836 2.265 1.00 95.12 125 ILE A CA 1
ATOM 989 C C . ILE A 1 125 ? -6.913 -14.658 3.543 1.00 95.12 125 ILE A C 1
ATOM 991 O O . ILE A 1 125 ? -5.938 -14.867 4.266 1.00 95.12 125 ILE A O 1
ATOM 995 N N . VAL A 1 126 ? -8.117 -15.176 3.806 1.00 96.00 126 VAL A N 1
ATOM 996 C CA . VAL A 1 126 ? -8.401 -16.024 4.977 1.00 96.00 126 VAL A CA 1
ATOM 997 C C . VAL A 1 126 ? -7.496 -17.255 4.990 1.00 96.00 126 VAL A C 1
ATOM 999 O O . VAL A 1 126 ? -6.881 -17.559 6.016 1.00 96.00 126 VAL A O 1
ATOM 1002 N N . ALA A 1 127 ? -7.375 -17.952 3.857 1.00 95.94 127 ALA A N 1
ATOM 1003 C CA . ALA A 1 127 ? -6.510 -19.121 3.728 1.00 95.94 127 ALA A CA 1
ATOM 1004 C C . ALA A 1 127 ? -5.040 -18.776 4.017 1.00 95.94 127 ALA A C 1
ATOM 1006 O O . ALA A 1 127 ? -4.363 -19.492 4.759 1.00 95.94 127 ALA A O 1
ATOM 1007 N N . THR A 1 128 ? -4.561 -17.648 3.489 1.00 95.31 128 THR A N 1
ATOM 1008 C CA . THR A 1 128 ? -3.182 -17.190 3.688 1.00 95.31 128 THR A CA 1
ATOM 1009 C C . THR A 1 128 ? -2.916 -16.793 5.139 1.00 95.31 128 THR A C 1
ATOM 1011 O O . THR A 1 128 ? -1.913 -17.217 5.711 1.00 95.31 128 THR A O 1
ATOM 1014 N N . VAL A 1 129 ? -3.825 -16.047 5.772 1.00 94.94 129 VAL A N 1
ATOM 1015 C CA . VAL A 1 129 ? -3.718 -15.645 7.184 1.00 94.94 129 VAL A CA 1
ATOM 1016 C C . VAL A 1 129 ? -3.714 -16.868 8.100 1.00 94.94 129 VAL A C 1
ATOM 1018 O O . VAL A 1 129 ? -2.861 -16.967 8.979 1.00 94.94 129 VAL A O 1
ATOM 1021 N N . ARG A 1 130 ? -4.602 -17.844 7.865 1.00 94.94 130 ARG A N 1
ATOM 1022 C CA . ARG A 1 130 ? -4.620 -19.107 8.623 1.00 94.94 130 ARG A CA 1
ATOM 1023 C C . ARG A 1 130 ? -3.330 -19.899 8.451 1.00 94.94 130 ARG A C 1
ATOM 1025 O O . ARG A 1 130 ? -2.796 -20.410 9.433 1.00 94.94 130 ARG A O 1
ATOM 1032 N N . LYS A 1 131 ? -2.810 -19.974 7.222 1.00 95.50 131 LYS A N 1
ATOM 1033 C CA . LYS A 1 131 ? -1.532 -20.633 6.935 1.00 95.50 131 LYS A CA 1
ATOM 1034 C C . LYS A 1 131 ? -0.394 -19.974 7.712 1.00 95.50 131 LYS A C 1
ATOM 1036 O O . LYS A 1 131 ? 0.339 -20.676 8.400 1.00 95.50 131 LYS A O 1
ATOM 1041 N N . VAL A 1 132 ? -0.271 -18.648 7.658 1.00 94.69 132 VAL A N 1
ATOM 1042 C CA . VAL A 1 132 ? 0.768 -17.914 8.399 1.00 94.69 132 VAL A CA 1
ATOM 1043 C C . VAL A 1 132 ? 0.609 -18.111 9.907 1.00 94.69 132 VAL A C 1
ATOM 1045 O O . VAL A 1 132 ? 1.577 -18.458 10.572 1.00 94.69 132 VAL A O 1
ATOM 1048 N N . ALA A 1 133 ? -0.609 -18.002 10.441 1.00 92.81 133 ALA A N 1
ATOM 1049 C CA . ALA A 1 133 ? -0.861 -18.234 11.862 1.00 92.81 133 ALA A CA 1
ATOM 1050 C C . ALA A 1 133 ? -0.459 -19.650 12.309 1.00 92.81 133 ALA A C 1
ATOM 1052 O O . ALA A 1 133 ? 0.131 -19.807 13.374 1.00 92.81 133 ALA A O 1
ATOM 1053 N N . SER A 1 134 ? -0.710 -20.671 11.480 1.00 93.06 134 SER A N 1
ATOM 1054 C CA . SER A 1 134 ? -0.291 -22.046 11.778 1.00 93.06 134 SER A CA 1
ATOM 1055 C C . SER A 1 134 ? 1.231 -22.225 11.788 1.00 93.06 134 SER A C 1
ATOM 1057 O O . SER A 1 134 ? 1.746 -22.940 12.641 1.00 93.06 134 SER A O 1
ATOM 1059 N N . LEU A 1 135 ? 1.955 -21.550 10.886 1.00 94.50 135 LEU A N 1
ATOM 1060 C CA . LEU A 1 135 ? 3.421 -21.610 10.814 1.00 94.50 135 LEU A CA 1
ATOM 1061 C C . LEU A 1 135 ? 4.079 -20.912 12.010 1.00 94.50 135 LEU A C 1
ATOM 1063 O O . LEU A 1 135 ? 5.083 -21.389 12.529 1.00 94.50 135 LEU A O 1
ATOM 1067 N N . GLU A 1 136 ? 3.474 -19.823 12.476 1.00 91.19 136 GLU A N 1
ATOM 1068 C CA . GLU A 1 136 ? 3.952 -19.027 13.611 1.00 91.19 136 GLU A CA 1
ATOM 1069 C C . GLU A 1 136 ? 3.428 -19.535 14.971 1.00 91.19 136 GLU A C 1
ATOM 1071 O O . GLU A 1 136 ? 3.696 -18.933 16.008 1.00 91.19 136 GLU A O 1
ATOM 1076 N N . ASN A 1 137 ? 2.678 -20.647 14.996 1.00 91.31 137 ASN A N 1
ATOM 1077 C CA . ASN A 1 137 ? 2.021 -21.200 16.192 1.00 91.31 137 ASN A CA 1
ATOM 1078 C C . ASN A 1 137 ? 1.101 -20.196 16.922 1.00 91.31 137 ASN A C 1
ATOM 1080 O O . ASN A 1 137 ? 0.977 -20.208 18.148 1.00 91.31 137 ASN A O 1
ATOM 1084 N N . ILE A 1 138 ? 0.431 -19.330 16.163 1.00 90.38 138 ILE A N 1
ATOM 1085 C CA . ILE A 1 138 ? -0.508 -18.333 16.675 1.00 90.38 138 ILE A CA 1
ATOM 1086 C C . ILE A 1 138 ? -1.918 -18.926 16.676 1.00 90.38 138 ILE A C 1
ATOM 1088 O O . ILE A 1 138 ? -2.433 -19.367 15.648 1.00 90.38 138 ILE A O 1
ATOM 1092 N N . THR A 1 139 ? -2.583 -18.882 17.829 1.00 88.94 139 THR A N 1
ATOM 1093 C CA . THR A 1 139 ? -4.001 -19.242 17.939 1.00 88.94 139 THR A CA 1
ATOM 1094 C C . THR A 1 139 ? -4.867 -18.023 17.631 1.00 88.94 139 THR A C 1
ATOM 1096 O O . THR A 1 139 ? -4.844 -17.025 18.353 1.00 88.94 139 THR A O 1
ATOM 1099 N N . LEU A 1 140 ? -5.609 -18.095 16.524 1.00 90.12 140 LEU A N 1
ATOM 1100 C CA . LEU A 1 140 ? -6.604 -17.095 16.140 1.00 90.12 140 LEU A CA 1
ATOM 1101 C C . LEU A 1 140 ? -7.981 -17.507 16.663 1.00 90.12 140 LEU A C 1
ATOM 1103 O O . LEU A 1 140 ? -8.363 -18.673 16.555 1.00 90.12 140 LEU A O 1
ATOM 1107 N N . ALA A 1 141 ? -8.736 -16.544 17.189 1.00 90.69 141 ALA A N 1
ATOM 1108 C CA . ALA A 1 141 ? -10.132 -16.751 17.546 1.00 90.69 141 ALA A CA 1
ATOM 1109 C C . ALA A 1 141 ? -10.981 -17.137 16.320 1.00 90.69 141 ALA A C 1
ATOM 1111 O O . ALA A 1 141 ? -10.698 -16.746 15.183 1.00 90.69 141 ALA A O 1
ATOM 1112 N N . GLU A 1 142 ? -12.065 -17.872 16.560 1.00 89.50 142 GLU A N 1
ATOM 1113 C CA . GLU A 1 142 ? -13.019 -18.244 15.516 1.00 89.50 142 GLU A CA 1
ATOM 1114 C C . GLU A 1 142 ? -13.630 -16.993 14.855 1.00 89.50 142 GLU A C 1
ATOM 1116 O O . GLU A 1 142 ? -14.036 -16.044 15.531 1.00 89.50 142 GLU A O 1
ATOM 1121 N N . GLY A 1 143 ? -13.657 -16.964 13.521 1.00 88.62 143 GLY A N 1
ATOM 1122 C CA . GLY A 1 143 ? -14.142 -15.819 12.743 1.00 88.62 143 GLY A CA 1
ATOM 1123 C C . GLY A 1 143 ? -13.176 -14.628 12.648 1.00 88.62 143 GLY A C 1
ATOM 1124 O O . GLY A 1 143 ? -13.466 -13.675 11.931 1.00 88.62 143 GLY A O 1
ATOM 1125 N N . MET A 1 144 ? -12.030 -14.645 13.345 1.00 90.88 144 MET A N 1
ATOM 1126 C CA . MET A 1 144 ? -11.079 -13.523 13.313 1.00 90.88 144 MET A CA 1
ATOM 1127 C C . MET A 1 144 ? -10.383 -13.389 11.952 1.00 90.88 144 MET A C 1
ATOM 1129 O O . MET A 1 144 ? -10.114 -12.276 11.510 1.00 90.88 144 MET A O 1
ATOM 1133 N N . ALA A 1 145 ? -10.095 -14.505 11.276 1.00 91.62 145 ALA A N 1
ATOM 1134 C CA . ALA A 1 145 ? -9.459 -14.480 9.959 1.00 91.62 145 ALA A CA 1
ATOM 1135 C C . ALA A 1 145 ? -10.383 -13.859 8.897 1.00 91.62 145 ALA A C 1
ATOM 1137 O O . ALA A 1 145 ? -9.925 -13.096 8.050 1.00 91.62 145 ALA A O 1
ATOM 1138 N N . GLU A 1 146 ? -11.681 -14.149 8.974 1.00 93.00 146 GLU A N 1
ATOM 1139 C CA . GLU A 1 146 ? -12.724 -13.574 8.127 1.00 93.00 146 GLU A CA 1
ATOM 1140 C C . GLU A 1 146 ? -12.856 -12.066 8.345 1.00 93.00 146 GLU A C 1
ATOM 1142 O O . GLU A 1 146 ? -12.880 -11.303 7.380 1.00 93.00 146 GLU A O 1
ATOM 1147 N N . ASP A 1 147 ? -12.863 -11.617 9.602 1.00 89.00 147 ASP A N 1
ATOM 1148 C CA . ASP A 1 147 ? -12.892 -10.185 9.905 1.00 89.00 147 ASP A CA 1
ATOM 1149 C C . ASP A 1 147 ? -11.623 -9.475 9.426 1.00 89.00 147 ASP A C 1
ATOM 1151 O O . ASP A 1 147 ? -11.695 -8.366 8.898 1.00 89.00 147 ASP A O 1
ATOM 1155 N N . LEU A 1 148 ? -10.456 -10.108 9.578 1.00 90.00 148 LEU A N 1
ATOM 1156 C CA . LEU A 1 148 ? -9.191 -9.585 9.061 1.00 90.00 148 LEU A CA 1
ATOM 1157 C C . LEU A 1 148 ? -9.242 -9.428 7.541 1.00 90.00 148 LEU A C 1
ATOM 1159 O O . LEU A 1 148 ? -8.825 -8.391 7.029 1.00 90.00 148 LEU A O 1
ATOM 1163 N N . ALA A 1 149 ? -9.785 -10.414 6.824 1.00 91.12 149 ALA A N 1
ATOM 1164 C CA . ALA A 1 149 ? -9.972 -10.331 5.380 1.00 91.12 149 ALA A CA 1
ATOM 1165 C C . ALA A 1 149 ? -10.965 -9.226 4.987 1.00 91.12 149 ALA A C 1
ATOM 1167 O O . ALA A 1 149 ? -10.716 -8.500 4.024 1.00 91.12 149 ALA A O 1
ATOM 1168 N N . HIS A 1 150 ? -12.038 -9.043 5.761 1.00 86.38 150 HIS A N 1
ATOM 1169 C CA . HIS A 1 150 ? -13.004 -7.969 5.544 1.00 86.38 150 HIS A CA 1
ATOM 1170 C C . HIS A 1 150 ? -12.380 -6.579 5.745 1.00 86.38 150 HIS A C 1
ATOM 1172 O O . HIS A 1 150 ? -12.538 -5.698 4.906 1.00 86.38 150 HIS A O 1
ATOM 1178 N N . ILE A 1 151 ? -11.610 -6.384 6.819 1.00 83.25 151 ILE A N 1
ATOM 1179 C CA . ILE A 1 151 ? -10.922 -5.115 7.116 1.00 83.25 151 ILE A CA 1
ATOM 1180 C C . ILE A 1 151 ? -9.795 -4.839 6.110 1.00 83.25 151 ILE A C 1
ATOM 1182 O O . ILE A 1 151 ? -9.466 -3.679 5.827 1.00 83.25 151 ILE A O 1
ATOM 1186 N N . ALA A 1 152 ? -9.174 -5.894 5.588 1.00 85.56 152 ALA A N 1
ATOM 1187 C CA . ALA A 1 152 ? -8.105 -5.801 4.611 1.00 85.56 152 ALA A CA 1
ATOM 1188 C C . ALA A 1 152 ? -8.576 -5.321 3.232 1.00 85.56 152 ALA A C 1
ATOM 1190 O O . ALA A 1 152 ? -7.750 -4.775 2.506 1.00 85.56 152 ALA A O 1
ATOM 1191 N N . ASP A 1 153 ? -9.857 -5.495 2.888 1.00 86.38 153 ASP A N 1
ATOM 1192 C CA . ASP A 1 153 ? -10.471 -5.044 1.628 1.00 86.38 153 ASP A CA 1
ATOM 1193 C C . ASP A 1 153 ? -9.626 -5.397 0.386 1.00 86.38 153 ASP A C 1
ATOM 1195 O O . ASP A 1 153 ? -9.204 -4.551 -0.402 1.00 86.38 153 ASP A O 1
ATOM 1199 N N . GLY A 1 154 ? -9.254 -6.675 0.271 1.00 86.88 154 GLY A N 1
ATOM 1200 C CA . GLY A 1 154 ? -8.448 -7.175 -0.847 1.00 86.88 154 GLY A CA 1
ATOM 1201 C C . GLY A 1 154 ? -6.941 -6.897 -0.760 1.00 86.88 154 GLY A C 1
ATOM 1202 O O . GLY A 1 154 ? -6.188 -7.302 -1.650 1.00 86.88 154 GLY A O 1
ATOM 1203 N N . ASN A 1 155 ? -6.468 -6.246 0.309 1.00 89.44 155 ASN A N 1
ATOM 1204 C CA . ASN A 1 155 ? -5.053 -5.977 0.561 1.00 89.44 155 ASN A CA 1
ATOM 1205 C C . ASN A 1 155 ? -4.440 -6.996 1.539 1.00 89.44 155 ASN A C 1
ATOM 1207 O O . ASN A 1 155 ? -4.460 -6.819 2.759 1.00 89.44 155 ASN A O 1
ATOM 1211 N N . LEU A 1 156 ? -3.798 -8.036 1.001 1.00 91.62 156 LEU A N 1
ATOM 1212 C CA . LEU A 1 156 ? -3.137 -9.068 1.809 1.00 91.62 156 LEU A CA 1
ATOM 1213 C C . LEU A 1 156 ? -2.049 -8.509 2.742 1.00 91.62 156 LEU A C 1
ATOM 1215 O O . LEU A 1 156 ? -1.913 -8.973 3.873 1.00 91.62 156 LEU A O 1
ATOM 1219 N N . ARG A 1 157 ? -1.297 -7.488 2.308 1.00 90.19 157 ARG A N 1
ATOM 1220 C CA . ARG A 1 157 ? -0.270 -6.845 3.147 1.00 90.19 157 ARG A CA 1
ATOM 1221 C C . ARG A 1 157 ? -0.901 -6.257 4.411 1.00 90.19 157 ARG A C 1
ATOM 1223 O O . ARG A 1 157 ? -0.362 -6.444 5.497 1.00 90.19 157 ARG A O 1
ATOM 1230 N N . LYS A 1 158 ? -2.050 -5.587 4.278 1.00 87.44 158 LYS A N 1
ATOM 1231 C CA . LYS A 1 158 ? -2.808 -5.041 5.412 1.00 87.44 158 LYS A CA 1
ATOM 1232 C C . LYS A 1 158 ? -3.270 -6.158 6.352 1.00 87.44 158 LYS A C 1
ATOM 1234 O O . LYS A 1 158 ? -3.018 -6.063 7.548 1.00 87.44 158 LYS A O 1
ATOM 1239 N N . ALA A 1 159 ? -3.848 -7.238 5.816 1.00 91.25 159 ALA A N 1
ATOM 1240 C CA . ALA A 1 159 ? -4.285 -8.392 6.612 1.00 91.25 159 ALA A CA 1
ATOM 1241 C C . ALA A 1 159 ? -3.143 -8.988 7.456 1.00 91.25 159 ALA A C 1
ATOM 1243 O O . ALA A 1 159 ? -3.300 -9.217 8.659 1.00 91.25 159 ALA A O 1
ATOM 1244 N N . LEU A 1 160 ? -1.978 -9.206 6.838 1.00 92.25 160 LEU A N 1
ATOM 1245 C CA . LEU A 1 160 ? -0.810 -9.782 7.505 1.00 92.25 160 LEU A CA 1
ATOM 1246 C C . LEU A 1 160 ? -0.252 -8.854 8.587 1.00 92.25 160 LEU A C 1
ATOM 1248 O O . LEU A 1 160 ? -0.025 -9.309 9.704 1.00 92.25 160 LEU A O 1
ATOM 1252 N N . PHE A 1 161 ? -0.110 -7.555 8.306 1.00 90.44 161 PHE A N 1
ATOM 1253 C CA . PHE A 1 161 ? 0.367 -6.602 9.311 1.00 90.44 161 PHE A CA 1
ATOM 1254 C C . PHE A 1 161 ? -0.582 -6.471 10.501 1.00 90.44 161 PHE A C 1
ATOM 1256 O O . PHE A 1 161 ? -0.127 -6.408 11.642 1.00 90.44 161 PHE A O 1
ATOM 1263 N N . THR A 1 162 ? -1.898 -6.456 10.272 1.00 88.06 162 THR A N 1
ATOM 1264 C CA . THR A 1 162 ? -2.866 -6.433 11.377 1.00 88.06 162 THR A CA 1
ATOM 1265 C C . THR A 1 162 ? -2.793 -7.720 12.201 1.00 88.06 162 THR A C 1
ATOM 1267 O O . THR A 1 162 ? -2.841 -7.660 13.428 1.00 88.06 162 THR A O 1
ATOM 1270 N N . THR A 1 163 ? -2.600 -8.871 11.551 1.00 90.50 163 THR A N 1
ATOM 1271 C CA . THR A 1 163 ? -2.399 -10.159 12.238 1.00 90.50 163 THR A CA 1
ATOM 1272 C C . THR A 1 163 ? -1.137 -10.138 13.101 1.00 90.50 163 THR A C 1
ATOM 1274 O O . THR A 1 163 ? -1.184 -10.499 14.276 1.00 90.50 163 THR A O 1
ATOM 1277 N N . GLU A 1 164 ? -0.019 -9.658 12.554 1.00 90.19 164 GLU A N 1
ATOM 1278 C CA . GLU A 1 164 ? 1.245 -9.516 13.282 1.00 90.19 164 GLU A CA 1
ATOM 1279 C C . GLU A 1 164 ? 1.101 -8.571 14.484 1.00 90.19 164 GLU A C 1
ATOM 1281 O O . GLU A 1 164 ? 1.569 -8.874 15.584 1.00 90.19 164 GLU A O 1
ATOM 1286 N N . LEU A 1 165 ? 0.414 -7.441 14.304 1.00 88.38 165 LEU A N 1
ATOM 1287 C CA . LEU A 1 165 ? 0.165 -6.476 15.370 1.00 88.38 165 LEU A CA 1
ATOM 1288 C C . LEU A 1 165 ? -0.655 -7.091 16.514 1.00 88.38 165 LEU A C 1
ATOM 1290 O O . LEU A 1 165 ? -0.319 -6.893 17.683 1.00 88.38 165 LEU A O 1
ATOM 1294 N N . LEU A 1 166 ? -1.694 -7.867 16.191 1.00 88.81 166 LEU A N 1
ATOM 1295 C CA . LEU A 1 166 ? -2.496 -8.589 17.182 1.00 88.81 166 LEU A CA 1
ATOM 1296 C C . LEU A 1 166 ? -1.675 -9.643 17.925 1.00 88.81 166 LEU A C 1
ATOM 1298 O O . LEU A 1 166 ? -1.782 -9.747 19.149 1.00 88.81 166 LEU A O 1
ATOM 1302 N N . ALA A 1 167 ? -0.838 -10.390 17.205 1.00 89.19 167 ALA A N 1
ATOM 1303 C CA . ALA A 1 167 ? 0.036 -11.403 17.784 1.00 89.19 167 ALA A CA 1
ATOM 1304 C C . ALA A 1 167 ? 1.034 -10.785 18.769 1.00 89.19 167 ALA A C 1
ATOM 1306 O O . ALA A 1 167 ? 1.131 -11.227 19.912 1.00 89.19 167 ALA A O 1
ATOM 1307 N N . ARG A 1 168 ? 1.695 -9.685 18.386 1.00 88.88 168 ARG A N 1
ATOM 1308 C CA . ARG A 1 168 ? 2.641 -8.965 19.257 1.00 88.88 168 ARG A CA 1
ATOM 1309 C C . ARG A 1 168 ? 1.997 -8.404 20.523 1.00 88.88 168 ARG A C 1
ATOM 1311 O O . ARG A 1 168 ? 2.672 -8.272 21.541 1.00 88.88 168 ARG A O 1
ATOM 1318 N N . ARG A 1 169 ? 0.705 -8.068 20.474 1.00 86.31 169 ARG A N 1
ATOM 1319 C CA . ARG A 1 169 ? -0.059 -7.577 21.631 1.00 86.31 169 ARG A CA 1
ATOM 1320 C C . ARG A 1 169 ? -0.724 -8.694 22.448 1.00 86.31 169 ARG A C 1
ATOM 1322 O O . ARG A 1 169 ? -1.390 -8.388 23.432 1.00 86.31 169 ARG A O 1
ATOM 1329 N N . ASN A 1 170 ? -0.557 -9.968 22.077 1.00 86.06 170 ASN A N 1
ATOM 1330 C CA . ASN A 1 170 ? -1.270 -11.109 22.671 1.00 86.06 170 ASN A CA 1
ATOM 1331 C C . ASN A 1 170 ? -2.806 -10.939 22.639 1.00 86.06 170 ASN A C 1
ATOM 1333 O O . ASN A 1 170 ? -3.510 -11.278 23.589 1.00 86.06 170 ASN A O 1
ATOM 1337 N N . MET A 1 171 ? -3.332 -10.371 21.549 1.00 84.81 171 MET A N 1
ATOM 1338 C CA . MET A 1 171 ? -4.757 -10.049 21.368 1.00 84.81 171 MET A CA 1
ATOM 1339 C C . MET A 1 171 ? -5.477 -11.015 20.407 1.00 84.81 171 MET A C 1
ATOM 1341 O O . MET A 1 171 ? -6.608 -10.758 20.013 1.00 84.81 171 MET A O 1
ATOM 1345 N N . THR A 1 172 ? -4.850 -12.132 20.027 1.00 82.94 172 THR A N 1
ATOM 1346 C CA . THR A 1 172 ? -5.360 -13.052 18.989 1.00 82.94 172 THR A CA 1
ATOM 1347 C C . THR A 1 172 ? -6.479 -13.980 19.464 1.00 82.94 172 THR A C 1
ATOM 1349 O O . THR A 1 172 ? -7.227 -14.507 18.644 1.00 82.94 172 THR A O 1
ATOM 1352 N N . GLY A 1 173 ? -6.620 -14.167 20.780 1.00 80.69 173 GLY A N 1
ATOM 1353 C CA . GLY A 1 173 ? -7.614 -15.065 21.377 1.00 80.69 173 GLY A CA 1
ATOM 1354 C C . GLY A 1 173 ? -9.034 -14.497 21.465 1.00 80.69 173 GLY A C 1
ATOM 1355 O O . GLY A 1 173 ? -9.974 -15.249 21.700 1.00 80.69 173 GLY A O 1
ATOM 1356 N N . GLU A 1 174 ? -9.221 -13.191 21.256 1.00 83.12 174 GLU A N 1
ATOM 1357 C CA . GLU A 1 174 ? -10.522 -12.530 21.392 1.00 83.12 174 GLU A CA 1
ATOM 1358 C C . GLU A 1 174 ? -10.863 -11.717 20.141 1.00 83.12 174 GLU A C 1
ATOM 1360 O O . GLU A 1 174 ? -10.176 -10.757 19.796 1.00 83.12 174 GLU A O 1
ATOM 1365 N N . ARG A 1 175 ? -11.984 -12.048 19.491 1.00 83.06 175 ARG A N 1
ATOM 1366 C CA . ARG A 1 175 ? -12.449 -11.383 18.262 1.00 83.06 175 ARG A CA 1
ATOM 1367 C C . ARG A 1 175 ? -12.684 -9.874 18.433 1.00 83.06 175 ARG A C 1
ATOM 1369 O O . ARG A 1 175 ? -12.350 -9.101 17.543 1.00 83.06 175 ARG A O 1
ATOM 1376 N N . ASN A 1 176 ? -13.180 -9.432 19.592 1.00 79.94 176 ASN A N 1
ATOM 1377 C CA . ASN A 1 176 ? 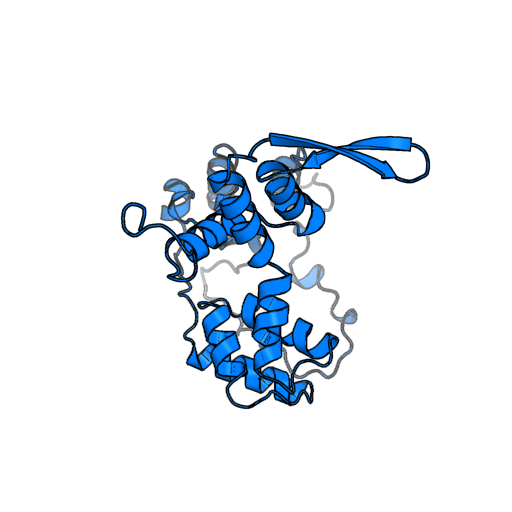-13.464 -8.012 19.858 1.00 79.94 176 ASN A CA 1
ATOM 1378 C C . ASN A 1 176 ? -12.210 -7.123 19.816 1.00 79.94 176 ASN A C 1
ATOM 1380 O O . ASN A 1 176 ? -12.287 -5.963 19.410 1.00 79.94 176 ASN A O 1
ATOM 1384 N N . ARG A 1 177 ? -11.046 -7.679 20.166 1.00 80.94 177 ARG A N 1
ATOM 1385 C CA . ARG A 1 177 ? -9.778 -6.945 20.226 1.00 80.94 177 ARG A CA 1
ATOM 1386 C C . ARG A 1 177 ? -9.252 -6.524 18.857 1.00 80.94 177 ARG A C 1
ATOM 1388 O O . ARG A 1 177 ? -8.506 -5.553 18.758 1.00 80.94 177 ARG A O 1
ATOM 1395 N N . LEU A 1 178 ? -9.678 -7.198 17.788 1.00 79.69 178 LEU A N 1
ATOM 1396 C CA . LEU A 1 178 ? -9.395 -6.768 16.420 1.00 79.69 178 LEU A CA 1
ATOM 1397 C C . LEU A 1 178 ? -9.952 -5.363 16.157 1.00 79.69 178 LEU A C 1
ATOM 1399 O O . LEU A 1 178 ? -9.235 -4.493 15.664 1.00 79.69 178 LEU A O 1
ATOM 1403 N N . TYR A 1 179 ? -11.209 -5.120 16.534 1.00 73.75 179 TYR A N 1
ATOM 1404 C CA . TYR A 1 179 ? -11.829 -3.808 16.364 1.00 73.75 179 TYR A CA 1
ATOM 1405 C C . TYR A 1 179 ? -11.186 -2.747 17.256 1.00 73.75 179 TYR A C 1
ATOM 1407 O O . TYR A 1 179 ? -11.081 -1.599 16.834 1.00 73.75 179 TYR A O 1
ATOM 1415 N N . GLU A 1 180 ? -10.708 -3.107 18.447 1.00 70.75 180 GLU A N 1
ATOM 1416 C CA . GLU A 1 180 ? -9.946 -2.195 19.309 1.00 70.75 180 GLU A CA 1
ATOM 1417 C C . GLU A 1 180 ? -8.650 -1.752 18.628 1.00 70.75 180 GLU A C 1
ATOM 1419 O O . GLU A 1 180 ? -8.454 -0.561 18.432 1.00 70.75 180 GLU A O 1
ATOM 1424 N N . VAL A 1 181 ? -7.827 -2.684 18.139 1.00 73.50 181 VAL A N 1
ATOM 1425 C CA . VAL A 1 181 ? -6.551 -2.359 17.472 1.00 73.50 181 VAL A CA 1
ATOM 1426 C C . VAL A 1 181 ? -6.750 -1.521 16.205 1.00 73.50 181 VAL A C 1
ATOM 1428 O O . VAL A 1 181 ? -5.981 -0.595 15.924 1.00 73.50 181 VAL A O 1
ATOM 1431 N N . VAL A 1 182 ? -7.803 -1.806 15.440 1.00 70.44 182 VAL A N 1
ATOM 1432 C CA . VAL A 1 182 ? -8.133 -1.036 14.233 1.00 70.44 182 VAL A CA 1
ATOM 1433 C C . VAL A 1 182 ? -8.725 0.334 14.590 1.00 70.44 182 VAL A C 1
ATOM 1435 O O . VAL A 1 182 ? -8.394 1.334 13.956 1.00 70.44 182 VAL A O 1
ATOM 1438 N N . SER A 1 183 ? -9.562 0.425 15.625 1.00 62.09 183 SER A N 1
ATOM 1439 C CA . SER A 1 183 ? -10.190 1.689 16.036 1.00 62.09 183 SER A CA 1
ATOM 1440 C C . SER A 1 183 ? -9.245 2.632 16.785 1.00 62.09 183 SER A C 1
ATOM 1442 O O . SER A 1 183 ? -9.335 3.842 16.571 1.00 62.09 183 SER A O 1
ATOM 1444 N N . GLU A 1 184 ? -8.322 2.100 17.594 1.00 62.12 184 GLU A N 1
ATOM 1445 C CA . GLU A 1 184 ? -7.248 2.850 18.262 1.00 62.12 184 GLU A CA 1
ATOM 1446 C C . GLU A 1 184 ? -6.336 3.537 17.248 1.00 62.12 184 GLU A C 1
ATOM 1448 O O . GLU A 1 184 ? -5.891 4.660 17.472 1.00 62.12 184 GLU A O 1
ATOM 1453 N N . SER A 1 185 ? -6.071 2.875 16.121 1.00 60.72 185 SER A N 1
ATOM 1454 C CA . SER A 1 185 ? -5.147 3.388 15.113 1.00 60.72 185 SER A CA 1
ATOM 1455 C C . SER A 1 185 ? -5.771 4.406 14.157 1.00 60.72 185 SER A C 1
ATOM 1457 O O . SER A 1 185 ? -5.031 5.174 13.552 1.00 60.72 185 SER A O 1
ATOM 1459 N N . THR A 1 186 ? -7.102 4.442 13.981 1.00 58.44 186 THR A N 1
ATOM 1460 C CA . THR A 1 186 ? -7.687 5.193 12.848 1.00 58.44 186 THR A CA 1
ATOM 1461 C C . THR A 1 186 ? -9.028 5.884 13.123 1.00 58.44 186 THR A C 1
ATOM 1463 O O . THR A 1 186 ? -9.166 7.081 12.886 1.00 58.44 186 THR A O 1
ATOM 1466 N N . LEU A 1 187 ? -10.035 5.187 13.653 1.00 61.25 187 LEU A N 1
ATOM 1467 C CA . LEU A 1 187 ? -11.426 5.662 13.547 1.00 61.25 187 LEU A CA 1
ATOM 1468 C C . LEU A 1 187 ? -11.858 6.686 14.612 1.00 61.25 187 LEU A C 1
ATOM 1470 O O . LEU A 1 187 ? -12.720 7.526 14.343 1.00 61.25 187 LEU A O 1
ATOM 1474 N N . GLN A 1 188 ? -11.273 6.668 15.815 1.00 68.12 188 GLN A N 1
ATOM 1475 C CA . GLN A 1 188 ? -11.704 7.592 16.878 1.00 68.12 188 GLN A CA 1
ATOM 1476 C C . GLN A 1 188 ? -11.377 9.059 16.565 1.00 68.12 188 GLN A C 1
ATOM 1478 O O . GLN A 1 188 ? -12.175 9.951 16.867 1.00 68.12 188 GLN A O 1
ATOM 1483 N N . HIS A 1 189 ? -10.229 9.311 15.936 1.00 75.50 189 HIS A N 1
ATOM 1484 C CA . HIS A 1 189 ? -9.749 10.664 15.666 1.00 75.50 189 HIS A CA 1
ATOM 1485 C C . HIS A 1 189 ? -10.587 11.346 14.576 1.00 75.50 189 HIS A C 1
ATOM 1487 O O . HIS A 1 189 ? -11.047 12.472 14.778 1.00 75.50 189 HIS A O 1
ATOM 1493 N N . ALA A 1 190 ? -10.906 10.633 13.486 1.00 80.44 190 ALA A N 1
ATOM 1494 C CA . ALA A 1 190 ? -11.751 11.148 12.406 1.00 80.44 190 ALA A CA 1
ATOM 1495 C C . ALA A 1 190 ? -13.159 11.517 12.901 1.00 80.44 190 ALA A C 1
ATOM 1497 O O . ALA A 1 190 ? -13.651 12.616 12.632 1.00 80.44 190 ALA A O 1
ATOM 1498 N N . ARG A 1 191 ? -13.791 10.645 13.698 1.00 80.75 191 ARG A N 1
ATOM 1499 C CA . ARG A 1 191 ? -15.094 10.942 14.309 1.00 80.75 191 ARG A CA 1
ATOM 1500 C C . ARG A 1 191 ? -15.025 12.168 15.205 1.00 80.75 191 ARG A C 1
ATOM 1502 O O . ARG A 1 191 ? -15.854 13.068 15.089 1.00 80.75 191 ARG A O 1
ATOM 1509 N N . ARG A 1 192 ? -14.044 12.209 16.108 1.00 84.38 192 ARG A N 1
ATOM 1510 C CA . ARG A 1 192 ? -13.886 13.318 17.051 1.00 84.38 192 ARG A CA 1
ATOM 1511 C C . ARG A 1 192 ? -13.650 14.637 16.322 1.00 84.38 192 ARG A C 1
ATOM 1513 O O . ARG A 1 192 ? -14.215 15.653 16.718 1.00 84.38 192 ARG A O 1
ATOM 1520 N N . MET A 1 193 ? -12.867 14.619 15.247 1.00 87.75 193 MET A N 1
ATOM 1521 C CA . MET A 1 193 ? -12.670 15.763 14.364 1.00 87.75 193 MET A CA 1
ATOM 1522 C C . MET A 1 193 ? -13.998 16.236 13.756 1.00 87.75 193 MET A C 1
ATOM 1524 O O . MET A 1 193 ? -14.302 17.427 13.841 1.00 87.75 193 MET A O 1
ATOM 1528 N N . ILE A 1 194 ? -14.814 15.326 13.209 1.00 87.19 194 ILE A N 1
ATOM 1529 C CA . ILE A 1 194 ? -16.134 15.658 12.642 1.00 87.19 194 ILE A CA 1
ATOM 1530 C C . ILE A 1 194 ? -17.065 16.229 13.721 1.00 87.19 194 ILE A C 1
ATOM 1532 O O . ILE A 1 194 ? -17.696 17.259 13.502 1.00 87.19 194 ILE A O 1
ATOM 1536 N N . GLU A 1 195 ? -17.123 15.631 14.912 1.00 86.88 195 GLU A N 1
ATOM 1537 C CA . GLU A 1 195 ? -17.946 16.139 16.018 1.00 86.88 195 GLU A CA 1
ATOM 1538 C C . GLU A 1 195 ? -17.522 17.539 16.478 1.00 86.88 195 GLU A C 1
ATOM 1540 O O . GLU A 1 195 ? -18.372 18.395 16.733 1.00 86.88 195 GLU A O 1
ATOM 1545 N N . LEU A 1 196 ? -16.215 17.792 16.590 1.00 88.75 196 LEU A N 1
ATOM 1546 C CA . LEU A 1 196 ? -15.686 19.111 16.940 1.00 88.75 196 LEU A CA 1
ATOM 1547 C C . LEU A 1 196 ? -16.022 20.140 15.858 1.00 88.75 196 LEU A C 1
ATOM 1549 O O . LEU A 1 196 ? -16.440 21.249 16.192 1.00 88.75 196 LEU A O 1
ATOM 1553 N N . ALA A 1 197 ? -15.922 19.755 14.583 1.00 89.56 197 ALA A N 1
ATOM 1554 C CA . ALA A 1 197 ? -16.302 20.604 13.460 1.00 89.56 197 ALA A CA 1
ATOM 1555 C C . ALA A 1 197 ? -17.804 20.935 13.475 1.00 89.56 197 ALA A C 1
ATOM 1557 O O . ALA A 1 197 ? -18.168 22.105 13.370 1.00 89.56 197 ALA A O 1
ATOM 1558 N N . LEU A 1 198 ? -18.671 19.941 13.700 1.00 87.00 198 LEU A N 1
ATOM 1559 C CA . LEU A 1 198 ? -20.126 20.124 13.803 1.00 87.00 198 LEU A CA 1
ATOM 1560 C C . LEU A 1 198 ? -20.530 20.998 14.997 1.00 87.00 198 LEU A C 1
ATOM 1562 O O . LEU A 1 198 ? -21.504 21.741 14.922 1.00 87.00 198 LEU A O 1
ATOM 1566 N N . ARG A 1 199 ? -19.764 20.956 16.093 1.00 88.25 199 ARG A N 1
ATOM 1567 C CA . ARG A 1 199 ? -19.945 21.841 17.258 1.00 88.25 199 ARG A CA 1
ATOM 1568 C C . ARG A 1 199 ? -19.379 23.254 17.046 1.00 88.25 199 ARG A C 1
ATOM 1570 O O . ARG A 1 199 ? -19.412 24.053 17.977 1.00 88.25 199 ARG A O 1
ATOM 1577 N N . GLY A 1 200 ? -18.832 23.564 15.868 1.00 88.31 200 GLY A N 1
ATOM 1578 C CA . GLY A 1 200 ? -18.226 24.861 15.544 1.00 88.31 200 GLY A CA 1
ATOM 1579 C C . GLY A 1 200 ? -16.814 25.069 16.109 1.00 88.31 200 GLY A C 1
ATOM 1580 O O . GLY A 1 200 ? -16.238 26.143 15.948 1.00 88.31 200 GLY A O 1
ATOM 1581 N N . ARG A 1 201 ? -16.220 24.047 16.738 1.00 89.25 201 ARG A N 1
ATOM 1582 C CA . ARG A 1 201 ? -14.883 24.086 17.355 1.00 89.25 201 ARG A CA 1
ATOM 1583 C C . ARG A 1 201 ? -13.809 23.669 16.347 1.00 89.25 201 ARG A C 1
ATOM 1585 O O . ARG A 1 201 ? -13.165 22.628 16.489 1.00 89.25 201 ARG A O 1
ATOM 1592 N N . VAL A 1 202 ? -13.651 24.457 15.282 1.00 87.81 202 VAL A N 1
ATOM 1593 C CA . VAL A 1 202 ? -12.745 24.119 14.165 1.00 87.81 202 VAL A CA 1
ATOM 1594 C C . VAL A 1 202 ? -11.290 24.468 14.487 1.00 87.81 202 VAL A C 1
ATOM 1596 O O . VAL A 1 202 ? -10.411 23.619 14.348 1.00 87.81 202 VAL A O 1
ATOM 1599 N N . ILE A 1 203 ? -11.048 25.703 14.933 1.00 88.94 203 ILE A N 1
ATOM 1600 C CA . ILE A 1 203 ? -9.724 26.229 15.283 1.00 88.94 203 ILE A CA 1
ATOM 1601 C C . ILE A 1 203 ? -9.813 26.790 16.696 1.00 88.94 203 ILE A C 1
ATOM 1603 O O . ILE A 1 203 ? -10.338 27.882 16.912 1.00 88.94 203 ILE A O 1
ATOM 1607 N N . GLU A 1 204 ? -9.277 26.053 17.656 1.00 86.75 204 GLU A N 1
ATOM 1608 C CA . GLU A 1 204 ? -9.093 26.507 19.026 1.00 86.75 204 GLU A CA 1
ATOM 1609 C C . GLU A 1 204 ? -7.622 26.403 19.405 1.00 86.75 204 GLU A C 1
ATOM 1611 O O . GLU A 1 204 ? -6.821 25.741 18.752 1.00 86.75 204 GLU A O 1
ATOM 1616 N N . TRP A 1 205 ? -7.233 27.103 20.460 1.00 87.00 205 TRP A N 1
ATOM 1617 C CA . TRP A 1 205 ? -5.859 27.076 20.924 1.00 87.00 205 TRP A CA 1
ATOM 1618 C C . TRP A 1 205 ? -5.834 26.899 22.423 1.00 87.00 205 TRP A C 1
ATOM 1620 O O . TRP A 1 205 ? -6.485 27.654 23.149 1.00 87.00 205 TRP A O 1
ATOM 1630 N N . ARG A 1 206 ? -5.014 25.961 22.882 1.00 85.38 206 ARG A N 1
ATOM 1631 C CA . ARG A 1 206 ? -4.807 25.716 24.300 1.00 85.38 206 ARG A CA 1
ATOM 1632 C C . ARG A 1 206 ? -3.344 25.859 24.653 1.00 85.38 206 ARG A C 1
ATOM 1634 O O . ARG A 1 206 ? -2.451 25.439 23.924 1.00 85.38 206 ARG A O 1
ATOM 1641 N N . TRP A 1 207 ? -3.108 26.498 25.788 1.00 85.31 207 TRP A N 1
ATOM 1642 C CA . TRP A 1 207 ? -1.779 26.584 26.365 1.00 85.31 207 TRP A CA 1
ATOM 1643 C C . TRP A 1 207 ? -1.498 25.301 27.132 1.00 85.31 207 TRP A C 1
ATOM 1645 O O . TRP A 1 207 ? -2.197 24.983 28.095 1.00 85.31 207 TRP A O 1
ATOM 1655 N N . GLU A 1 208 ? -0.468 24.583 26.711 1.00 84.62 208 GLU A N 1
ATOM 1656 C CA . GLU A 1 208 ? -0.019 23.359 27.350 1.00 84.62 208 GLU A CA 1
ATOM 1657 C C . GLU A 1 208 ? 1.404 23.546 27.880 1.00 84.62 208 GLU A C 1
ATOM 1659 O O . G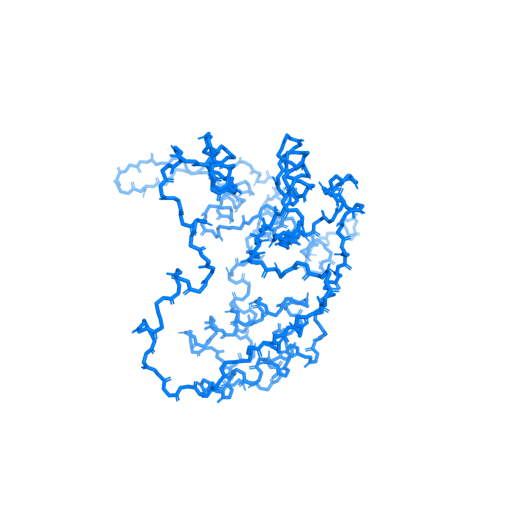LU A 1 208 ? 2.273 24.125 27.222 1.00 84.62 208 GLU A O 1
ATOM 1664 N N . LYS A 1 209 ? 1.648 23.099 29.115 1.00 80.50 209 LYS A N 1
ATOM 1665 C CA . LYS A 1 209 ? 2.985 23.126 29.712 1.00 80.50 209 LYS A CA 1
ATOM 1666 C C . LYS A 1 209 ? 3.721 21.849 29.338 1.00 80.50 209 LYS A C 1
ATOM 1668 O O . LYS A 1 209 ? 3.535 20.827 29.989 1.00 80.50 209 LYS A O 1
ATOM 1673 N N . GLN A 1 210 ? 4.609 21.931 28.356 1.00 78.12 210 GLN A N 1
ATOM 1674 C CA . GLN A 1 210 ? 5.573 20.868 28.077 1.00 78.12 210 GLN A CA 1
ATOM 1675 C C . GLN A 1 210 ? 6.960 21.297 28.563 1.00 78.12 210 GLN A C 1
ATOM 1677 O O . GLN A 1 210 ? 7.441 22.382 28.241 1.00 78.12 210 GLN A O 1
ATOM 1682 N N . GLN A 1 211 ? 7.593 20.456 29.390 1.00 73.69 211 GLN A N 1
ATOM 1683 C CA . GLN A 1 211 ? 8.960 20.656 29.903 1.00 73.69 211 GLN A CA 1
ATOM 1684 C C . GLN A 1 211 ? 9.233 22.069 30.470 1.00 73.69 211 GLN A C 1
ATOM 1686 O O . GLN A 1 211 ? 10.276 22.673 30.232 1.00 73.69 211 GLN A O 1
ATOM 1691 N N . GLY A 1 212 ? 8.273 22.629 31.212 1.00 79.19 212 GLY A N 1
ATOM 1692 C CA . GLY A 1 212 ? 8.424 23.933 31.871 1.00 79.19 212 GLY A CA 1
ATOM 1693 C C . GLY A 1 212 ? 8.248 25.161 30.967 1.00 79.19 212 GLY A C 1
ATOM 1694 O O . GLY A 1 212 ? 8.342 26.280 31.469 1.00 79.19 212 GLY A O 1
ATOM 1695 N N . ARG A 1 213 ? 7.941 24.995 29.672 1.00 76.56 213 ARG A N 1
ATOM 1696 C CA . ARG A 1 213 ? 7.569 26.088 28.758 1.00 76.56 213 ARG A CA 1
ATOM 1697 C C . ARG A 1 213 ? 6.096 25.978 28.361 1.00 76.56 213 ARG A C 1
ATOM 1699 O O . ARG A 1 213 ? 5.585 24.885 28.139 1.00 76.56 213 ARG A O 1
ATOM 1706 N N . ASN A 1 214 ? 5.413 27.121 28.278 1.00 83.06 214 ASN A N 1
ATOM 1707 C CA . ASN A 1 214 ? 4.048 27.184 27.759 1.00 83.06 214 AS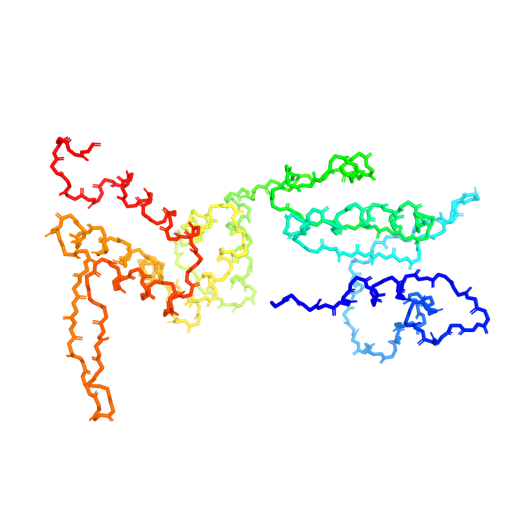N A CA 1
ATOM 1708 C C . ASN A 1 214 ? 4.117 27.142 26.229 1.00 83.06 214 ASN A C 1
ATOM 1710 O O . ASN A 1 214 ? 4.592 28.095 25.609 1.00 83.06 214 ASN A O 1
ATOM 1714 N N . ILE A 1 215 ? 3.652 26.050 25.633 1.00 84.19 215 ILE A N 1
ATOM 1715 C CA . ILE A 1 215 ? 3.517 25.895 24.186 1.00 84.19 215 ILE A CA 1
ATOM 1716 C C . ILE A 1 215 ? 2.039 26.070 23.840 1.00 84.19 215 ILE A C 1
ATOM 1718 O O . ILE A 1 215 ? 1.151 25.645 24.579 1.00 84.19 215 ILE A O 1
ATOM 1722 N N . LYS A 1 216 ? 1.772 26.776 22.743 1.00 83.81 216 LYS A N 1
ATOM 1723 C CA . LYS A 1 216 ? 0.422 26.9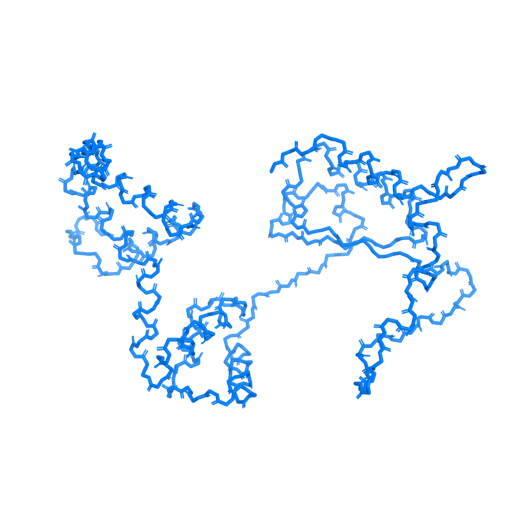66 22.226 1.00 83.81 216 LYS A CA 1
ATOM 1724 C C . LYS A 1 216 ? 0.119 25.800 21.286 1.00 83.81 216 LYS A C 1
ATOM 1726 O O . LYS A 1 216 ? 0.651 25.768 20.179 1.00 83.81 216 LYS A O 1
ATOM 1731 N N . THR A 1 217 ? -0.700 24.860 21.733 1.00 84.88 217 THR A N 1
ATOM 1732 C CA . THR A 1 217 ? -1.106 23.692 20.946 1.00 84.88 217 THR A CA 1
ATOM 1733 C C . THR A 1 217 ? -2.444 23.989 20.271 1.00 84.88 217 THR A C 1
ATOM 1735 O O . THR A 1 217 ? -3.328 24.613 20.871 1.00 84.88 217 THR A O 1
ATOM 1738 N N . LEU A 1 218 ? -2.577 23.604 19.001 1.00 85.31 218 LEU A N 1
ATOM 1739 C CA . LEU A 1 218 ? -3.830 23.709 18.261 1.00 85.31 218 LEU A CA 1
ATOM 1740 C C . LEU A 1 218 ? -4.813 22.670 18.821 1.00 85.31 218 LEU A C 1
ATOM 1742 O O . LEU A 1 218 ? -4.513 21.482 18.854 1.00 85.31 218 LEU A O 1
ATOM 1746 N N . GLU A 1 219 ? -5.971 23.123 19.289 1.00 82.44 219 GLU A N 1
ATOM 1747 C CA . GLU A 1 219 ? -7.073 22.281 19.760 1.00 82.44 219 GLU A CA 1
ATOM 1748 C C . GLU A 1 219 ? -8.272 22.438 18.802 1.00 82.44 219 GLU A C 1
ATOM 1750 O O . GLU A 1 219 ? -8.339 23.370 17.999 1.00 82.44 219 GLU A O 1
ATOM 1755 N N . GLY A 1 220 ? -9.223 21.507 18.843 1.00 88.12 220 GLY A N 1
ATOM 1756 C CA . GLY A 1 220 ? -10.383 21.489 17.948 1.00 88.12 220 GLY A CA 1
ATOM 1757 C C . GLY A 1 220 ? -10.221 20.498 16.796 1.00 88.12 220 GLY A C 1
ATOM 1758 O O . GLY A 1 220 ? -9.376 19.603 16.847 1.00 88.12 220 GLY A O 1
ATOM 1759 N N . ALA A 1 221 ? -11.059 20.636 15.768 1.00 89.38 221 ALA A N 1
ATOM 1760 C CA . ALA A 1 221 ? -11.052 19.725 14.623 1.00 89.38 221 ALA A CA 1
ATOM 1761 C C . ALA A 1 221 ? -9.700 19.732 13.887 1.00 89.38 221 ALA A C 1
ATOM 1763 O O . ALA A 1 221 ? -9.172 18.670 13.575 1.00 89.38 221 ALA A O 1
ATOM 1764 N N . MET A 1 222 ? -9.100 20.910 13.682 1.00 88.62 222 MET A N 1
ATOM 1765 C CA . MET A 1 222 ? -7.793 21.014 13.021 1.00 88.62 222 MET A CA 1
ATOM 1766 C C . MET A 1 222 ? -6.644 20.466 13.873 1.00 88.62 222 MET A C 1
ATOM 1768 O O . MET A 1 222 ? -5.727 19.865 13.331 1.00 88.62 222 MET A O 1
ATOM 1772 N N . GLY A 1 223 ? -6.712 20.601 15.202 1.00 88.50 223 GLY A N 1
ATOM 1773 C CA . GLY A 1 223 ? -5.735 19.968 16.093 1.00 88.50 223 GLY A CA 1
ATOM 1774 C C . GLY A 1 223 ? -5.786 18.440 16.015 1.00 88.50 223 GLY A C 1
ATOM 1775 O O . GLY A 1 223 ? -4.749 17.787 16.006 1.00 88.50 223 GLY A O 1
ATOM 1776 N N . GLN A 1 224 ? -6.990 17.871 15.891 1.00 87.12 224 GLN A N 1
ATOM 1777 C CA . GLN A 1 224 ? -7.163 16.432 15.676 1.00 87.12 224 GLN A CA 1
ATOM 1778 C C . GLN A 1 224 ? -6.663 15.969 14.307 1.00 87.12 224 GLN A C 1
ATOM 1780 O O . GLN A 1 224 ? -6.041 14.916 14.213 1.00 87.12 224 GLN A O 1
ATOM 1785 N N . LEU A 1 225 ? -6.865 16.767 13.258 1.00 87.38 225 LEU A N 1
ATOM 1786 C CA . LEU A 1 225 ? -6.284 16.492 11.944 1.00 87.38 225 LEU A CA 1
ATOM 1787 C C . LEU A 1 225 ? -4.745 16.478 11.995 1.00 87.38 225 LEU A C 1
ATOM 1789 O O . LEU A 1 225 ? -4.124 15.554 11.473 1.00 87.38 225 LEU A O 1
ATOM 1793 N N . ASP A 1 226 ? -4.138 17.463 12.661 1.00 85.31 226 ASP A N 1
ATOM 1794 C CA . ASP A 1 226 ? -2.684 17.537 12.841 1.00 85.31 226 ASP A CA 1
ATOM 1795 C C . ASP A 1 226 ? -2.150 16.351 13.660 1.00 85.31 226 ASP A C 1
ATOM 1797 O O . ASP A 1 226 ? -1.090 15.811 13.350 1.00 85.31 226 ASP A O 1
ATOM 1801 N N . GLU A 1 227 ? -2.890 15.898 14.675 1.00 82.62 227 GLU A N 1
ATOM 1802 C CA . GLU A 1 227 ? -2.554 14.700 15.451 1.00 82.62 227 GLU A CA 1
ATOM 1803 C C . GLU A 1 227 ? -2.629 13.427 14.589 1.00 82.62 227 GLU A C 1
ATOM 1805 O O . GLU A 1 227 ? -1.720 12.596 14.633 1.00 82.62 227 GLU A O 1
ATOM 1810 N N . MET A 1 228 ? -3.649 13.297 13.734 1.00 78.44 228 MET A N 1
ATOM 1811 C CA . MET A 1 228 ? -3.776 12.190 12.776 1.00 78.44 228 MET A CA 1
ATOM 1812 C C . MET A 1 228 ? -2.629 12.154 11.760 1.00 78.44 228 MET A C 1
ATOM 1814 O O . MET A 1 228 ? -2.063 11.092 11.504 1.00 78.44 228 MET A O 1
ATOM 1818 N N . MET A 1 229 ? -2.254 13.304 11.200 1.00 77.88 229 MET A N 1
ATOM 1819 C CA . MET A 1 229 ? -1.158 13.390 10.231 1.00 77.88 229 MET A CA 1
ATOM 1820 C C . MET A 1 229 ? 0.220 13.248 10.890 1.00 77.88 229 MET A C 1
ATOM 1822 O O . MET A 1 229 ? 1.128 12.655 10.314 1.00 77.88 229 MET A O 1
ATOM 1826 N N . GLY A 1 230 ? 0.396 13.816 12.084 1.00 77.38 230 GLY A N 1
ATOM 1827 C CA . GLY A 1 230 ? 1.683 13.903 12.767 1.00 77.38 230 GLY A CA 1
ATOM 1828 C C . GLY A 1 230 ? 2.000 12.696 13.645 1.00 77.38 230 GLY A C 1
ATOM 1829 O O . GLY A 1 230 ? 3.044 12.072 13.472 1.00 77.38 230 GLY A O 1
ATOM 1830 N N . ALA A 1 231 ? 1.123 12.376 14.601 1.00 72.12 231 ALA A N 1
ATOM 1831 C CA . ALA A 1 231 ? 1.358 11.319 15.587 1.00 72.12 231 ALA A CA 1
ATOM 1832 C C . ALA A 1 231 ? 1.025 9.928 15.035 1.00 72.12 231 ALA A C 1
ATOM 1834 O O . ALA A 1 231 ? 1.770 8.979 15.276 1.00 72.12 231 ALA A O 1
ATOM 1835 N N . HIS A 1 232 ? -0.059 9.823 14.260 1.00 66.12 232 HIS A N 1
ATOM 1836 C CA . HIS A 1 232 ? -0.494 8.556 13.657 1.00 66.12 232 HIS A CA 1
ATOM 1837 C C . HIS A 1 232 ? 0.077 8.317 12.254 1.00 66.12 232 HIS A C 1
ATOM 1839 O O . HIS A 1 232 ? -0.148 7.251 11.689 1.00 66.12 232 HIS A O 1
ATOM 1845 N N . ALA A 1 233 ? 0.839 9.279 11.713 1.00 65.38 233 ALA A N 1
ATOM 1846 C CA . ALA A 1 233 ? 1.479 9.216 10.395 1.00 65.38 233 ALA A CA 1
ATOM 1847 C C . ALA A 1 233 ? 0.520 8.790 9.265 1.00 65.38 233 ALA A C 1
ATOM 1849 O O . ALA A 1 233 ? 0.927 8.101 8.330 1.00 65.38 233 ALA A O 1
ATOM 1850 N N . LEU A 1 234 ? -0.756 9.177 9.370 1.00 67.12 234 LEU A N 1
ATOM 1851 C CA . LEU A 1 234 ? -1.769 8.846 8.375 1.00 67.12 234 LEU A CA 1
ATOM 1852 C C . LEU A 1 234 ? -1.559 9.682 7.114 1.00 67.12 234 LEU A C 1
ATOM 1854 O O . LEU A 1 234 ? -1.420 10.909 7.182 1.00 67.12 234 LEU A O 1
ATOM 1858 N N . ASP A 1 235 ? -1.594 9.021 5.958 1.00 70.19 235 ASP A N 1
ATOM 1859 C CA . ASP A 1 235 ? -1.591 9.718 4.682 1.00 70.19 235 ASP A CA 1
ATOM 1860 C C . ASP A 1 235 ? -2.929 10.444 4.482 1.00 70.19 235 ASP A C 1
ATOM 1862 O O . ASP A 1 235 ? -3.984 10.031 4.968 1.00 70.19 235 ASP A O 1
ATOM 1866 N N . ALA A 1 236 ? -2.912 11.538 3.718 1.00 73.69 236 ALA A N 1
ATOM 1867 C CA . ALA A 1 236 ? -4.118 12.329 3.464 1.00 73.69 236 ALA A CA 1
ATOM 1868 C C . ALA A 1 236 ? -5.259 11.497 2.841 1.00 73.69 236 ALA A C 1
ATOM 1870 O O . ALA A 1 236 ? -6.432 11.770 3.087 1.00 73.69 236 ALA A O 1
ATOM 1871 N N . GLU A 1 237 ? -4.917 10.473 2.054 1.00 71.06 237 GLU A N 1
ATOM 1872 C CA . GLU A 1 237 ? -5.877 9.539 1.460 1.00 71.06 237 GLU A CA 1
ATOM 1873 C C . GLU A 1 237 ? -6.595 8.702 2.532 1.00 71.06 237 GLU A C 1
ATOM 1875 O O . GLU A 1 237 ? -7.820 8.575 2.486 1.00 71.06 237 GLU A O 1
ATOM 1880 N N . ASP A 1 238 ? -5.866 8.228 3.547 1.00 70.12 238 ASP A N 1
ATOM 1881 C CA . ASP A 1 238 ? -6.427 7.451 4.655 1.00 70.12 238 ASP A CA 1
ATOM 1882 C C . ASP A 1 238 ? -7.377 8.295 5.505 1.00 70.12 238 ASP A C 1
ATOM 1884 O O . ASP A 1 238 ? -8.449 7.832 5.898 1.00 70.12 238 ASP A O 1
ATOM 1888 N N . ILE A 1 239 ? -7.021 9.558 5.750 1.00 79.00 239 ILE A N 1
ATOM 1889 C CA . ILE A 1 239 ? -7.863 10.494 6.504 1.00 79.00 239 ILE A CA 1
ATOM 1890 C C . ILE A 1 239 ? -9.175 10.747 5.757 1.00 79.00 239 ILE A C 1
ATOM 1892 O O . ILE A 1 239 ? -10.253 10.672 6.349 1.00 79.00 239 ILE A O 1
ATOM 1896 N N . VAL A 1 240 ? -9.109 11.008 4.448 1.00 82.00 240 VAL A N 1
ATOM 1897 C CA . VAL A 1 240 ? -10.308 11.202 3.617 1.00 82.00 240 VAL A CA 1
ATOM 1898 C C . VAL A 1 240 ? -11.170 9.942 3.607 1.00 82.00 240 VAL A C 1
ATOM 1900 O O . VAL A 1 240 ? -12.390 10.036 3.754 1.00 82.00 240 VAL A O 1
ATOM 1903 N N . HIS A 1 241 ? -10.553 8.767 3.486 1.00 76.88 241 HIS A N 1
ATOM 1904 C CA . HIS A 1 241 ? -11.269 7.499 3.532 1.00 76.88 241 HIS A CA 1
ATOM 1905 C C . HIS A 1 241 ? -11.981 7.291 4.877 1.00 76.88 241 HIS A C 1
ATOM 1907 O O . HIS A 1 241 ? -13.148 6.907 4.898 1.00 76.88 241 HIS A O 1
ATOM 1913 N N . GLN A 1 242 ? -11.334 7.611 5.999 1.00 76.19 242 GLN A N 1
ATOM 1914 C CA . GLN A 1 242 ? -11.940 7.516 7.331 1.00 76.19 242 GLN A CA 1
ATOM 1915 C C . GLN A 1 242 ? -13.102 8.495 7.516 1.00 76.19 242 GLN A C 1
ATOM 1917 O O . GLN A 1 242 ? -14.147 8.105 8.034 1.00 76.19 242 GLN A O 1
ATOM 1922 N N . ILE A 1 243 ? -12.958 9.744 7.059 1.00 83.44 243 ILE A N 1
ATOM 1923 C CA . ILE A 1 243 ? -14.056 10.722 7.068 1.00 83.44 243 ILE A CA 1
ATOM 1924 C C . ILE A 1 243 ? -15.241 10.175 6.271 1.00 83.44 243 ILE A C 1
ATOM 1926 O O . ILE A 1 243 ? -16.372 10.202 6.748 1.00 83.44 243 ILE A O 1
ATOM 1930 N N . HIS A 1 244 ? -14.983 9.648 5.074 1.00 81.06 244 HIS A N 1
ATOM 1931 C CA . HIS A 1 244 ? -16.012 9.050 4.234 1.00 81.06 244 HIS A CA 1
ATOM 1932 C C . HIS A 1 244 ? -16.697 7.861 4.928 1.00 81.06 244 HIS A C 1
ATOM 1934 O O . HIS A 1 244 ? -17.923 7.795 4.944 1.00 81.06 244 HIS A O 1
ATOM 1940 N N . MET A 1 245 ? -15.936 6.958 5.552 1.00 75.38 245 MET A N 1
ATOM 1941 C CA . MET A 1 245 ? -16.481 5.825 6.309 1.00 75.38 245 MET A CA 1
ATOM 1942 C C . MET A 1 245 ? -17.345 6.259 7.495 1.00 75.38 245 MET A C 1
ATOM 1944 O O . MET A 1 245 ? -18.388 5.655 7.731 1.00 75.38 245 MET A O 1
ATOM 1948 N N . GLU A 1 246 ? -16.966 7.313 8.220 1.00 78.44 246 GLU A N 1
ATOM 1949 C CA . GLU A 1 246 ? -17.778 7.826 9.328 1.00 78.44 246 GLU A CA 1
ATOM 1950 C C . GLU A 1 246 ? -19.040 8.547 8.839 1.00 78.44 246 GLU A C 1
ATOM 1952 O O . GLU A 1 246 ? -20.093 8.362 9.440 1.00 78.44 246 GLU A O 1
ATOM 1957 N N . LEU A 1 247 ? -18.961 9.319 7.747 1.00 79.50 247 LEU A N 1
ATOM 1958 C CA . LEU A 1 247 ? -20.109 10.032 7.170 1.00 79.50 247 LEU A CA 1
ATOM 1959 C C . LEU A 1 247 ? -21.136 9.089 6.534 1.00 79.50 247 LEU A C 1
ATOM 1961 O O . LEU A 1 247 ? -22.335 9.273 6.722 1.00 79.50 247 LEU A O 1
ATOM 1965 N N . VAL A 1 248 ? -20.674 8.086 5.784 1.00 78.06 248 VAL A N 1
ATOM 1966 C CA . VAL A 1 248 ? -21.546 7.072 5.165 1.00 78.06 248 VAL A CA 1
ATOM 1967 C C . VAL A 1 248 ? -22.002 6.042 6.199 1.00 78.06 248 VAL A C 1
ATOM 1969 O O . VAL A 1 248 ? -23.082 5.459 6.088 1.00 78.06 248 VAL A O 1
ATOM 1972 N N . GLY A 1 249 ? -21.199 5.824 7.239 1.00 68.62 249 GLY A N 1
ATOM 1973 C CA . GLY A 1 249 ? -21.556 4.982 8.364 1.00 68.62 249 GLY A CA 1
ATOM 1974 C C . GLY A 1 249 ? -22.736 5.564 9.142 1.00 68.62 249 GLY A C 1
ATOM 1975 O O . GLY A 1 249 ? -22.741 6.710 9.576 1.00 68.62 249 GLY A O 1
ATOM 1976 N N . SER A 1 250 ? -23.726 4.731 9.449 1.00 58.38 250 SER A N 1
ATOM 1977 C CA . SER A 1 250 ? -24.922 5.099 10.226 1.00 58.38 250 SER A CA 1
ATOM 1978 C C . SER A 1 250 ? -24.653 5.410 11.712 1.00 58.38 250 SER A C 1
ATOM 1980 O O . SER A 1 250 ? -25.584 5.487 12.516 1.00 58.38 250 SER A O 1
ATOM 1982 N N . ARG A 1 251 ? -23.383 5.583 12.097 1.00 62.75 251 ARG A N 1
ATOM 1983 C CA . ARG A 1 251 ? -22.928 5.747 13.484 1.00 62.75 251 ARG A CA 1
ATOM 1984 C C . ARG A 1 251 ? -22.801 7.203 13.931 1.00 62.75 251 ARG A C 1
ATOM 1986 O O . ARG A 1 251 ? -22.697 7.435 15.134 1.00 62.75 251 ARG A O 1
ATOM 1993 N N . LEU A 1 252 ? -22.829 8.168 13.012 1.00 66.94 252 LEU A N 1
ATOM 1994 C CA . LEU A 1 252 ? -22.974 9.574 13.376 1.00 66.94 252 LEU A CA 1
ATOM 1995 C C . LEU A 1 252 ? -24.443 9.850 13.734 1.00 66.94 252 LEU A C 1
ATOM 1997 O O . LEU A 1 252 ? -25.367 9.604 12.949 1.00 66.94 252 LEU A O 1
ATOM 2001 N N . MET A 1 253 ? -24.659 10.363 14.946 1.00 63.09 253 MET A N 1
ATOM 2002 C CA . MET A 1 253 ? -25.961 10.850 15.414 1.00 63.09 253 MET A CA 1
ATOM 2003 C C . MET A 1 253 ? -26.239 12.227 14.795 1.00 63.09 253 MET A C 1
ATOM 2005 O O . MET A 1 253 ? -26.280 13.242 15.487 1.00 63.09 253 MET A O 1
ATOM 2009 N N . LEU A 1 254 ? -26.351 12.267 13.469 1.00 64.81 254 LEU A N 1
ATOM 2010 C CA . LEU A 1 254 ? -26.771 13.452 12.729 1.00 64.81 254 LEU A CA 1
ATOM 2011 C C . LEU A 1 254 ? -28.293 13.573 12.782 1.00 64.81 254 LEU A C 1
ATOM 2013 O O . LEU A 1 254 ? -29.010 12.568 12.798 1.00 64.81 254 LEU A O 1
ATOM 2017 N N . ALA A 1 255 ? -28.783 14.814 12.803 1.00 63.25 255 ALA A N 1
ATOM 2018 C CA . ALA A 1 255 ? -30.202 15.079 12.616 1.00 63.25 255 ALA A CA 1
ATOM 2019 C C . ALA A 1 255 ? -30.671 14.461 11.280 1.00 63.25 255 ALA A C 1
ATOM 2021 O O . ALA A 1 255 ? -29.887 14.444 10.330 1.00 63.25 255 ALA A O 1
ATOM 2022 N N . PRO A 1 256 ? -31.926 13.985 11.168 1.00 61.78 256 PRO A N 1
ATOM 2023 C CA . PRO A 1 256 ? -32.438 13.362 9.942 1.00 61.78 256 PRO A CA 1
ATOM 2024 C C . PRO A 1 256 ? -32.318 14.241 8.691 1.00 61.78 256 PRO A C 1
ATOM 2026 O O . PRO A 1 256 ? -32.269 13.719 7.590 1.00 61.78 256 PRO A O 1
ATOM 2029 N N . GLU A 1 257 ? -32.263 15.561 8.867 1.00 66.06 257 GLU A N 1
ATOM 2030 C CA . GLU A 1 257 ? -32.108 16.556 7.797 1.00 66.06 257 GLU A CA 1
ATOM 2031 C C . GLU A 1 257 ? -30.672 16.651 7.247 1.00 66.06 257 GLU A C 1
ATOM 2033 O O . GLU A 1 257 ? -30.457 17.219 6.181 1.00 66.06 257 GLU A O 1
ATOM 2038 N N . LEU A 1 258 ? -29.690 16.129 7.989 1.00 60.47 258 LEU A N 1
ATOM 2039 C CA . LEU A 1 258 ? -28.258 16.144 7.665 1.00 60.47 258 LEU A CA 1
ATOM 2040 C C . LEU A 1 258 ? -27.711 14.744 7.329 1.00 60.47 258 LEU A C 1
ATOM 2042 O O . LEU A 1 258 ? -26.504 14.602 7.136 1.00 60.47 258 LEU A O 1
ATOM 2046 N N . ARG A 1 259 ? -28.577 13.723 7.321 1.00 55.34 259 ARG A N 1
ATOM 2047 C CA . ARG A 1 259 ? -28.286 12.379 6.803 1.00 55.34 259 ARG A CA 1
ATOM 2048 C C . ARG A 1 259 ? -28.608 12.311 5.319 1.00 55.34 259 ARG A C 1
ATOM 2050 O O . ARG A 1 259 ? -27.859 11.598 4.621 1.00 55.34 259 ARG A O 1
#

InterPro domains:
  IPR027417 P-loop containing nucleoside triphosphate hydrolase [G3DSA:3.40.50.300] (54-119)
  IPR027417 P-loop containing nucleoside triphosphate hydrolase [SSF52540] (63-168)
  IPR050238 DNA Replication and Repair Clamp Loader Complex [PTHR11669] (59-249)

pLDDT: mean 76.37, std 15.04, range [38.72, 96.0]

Secondary structure (DSSP, 8-state):
---TTHHHHHHHHHPPP-TT----GGGS-TTTTS-GGG---------PPPPPP--TT-PPP-EEEEETTGGGS-TTHHHHHHHHHHHSTTTEEEEE--S-GGGS-HHHHTTS-----PPPPHHHHHHHHHHHHHHTT--PPTTHHHHHHHHHTT-HHHHHHHHHHHHHTT-TT-THHHHHHHIIIIIHHHHHHHHHHHTT-SSEEEEEEETTEEEEEEESHHHHHHHHHHTS---HHHHHHHHHHHHHSTTS---GGG-